Protein AF-A0A932H6P2-F1 (afdb_monomer_lite)

pLDDT: mean 84.28, std 8.22, range [53.47, 94.62]

Secondary structure (DSSP, 8-state):
--S--TT-EEEETTT--EEEEEEE---BTTB-EEEEE-SGGG-EEEEEGGGEEE------HHHHHHHT-PPPHHHHHHHHHHHHH-TTS--TT--TTTTTSSS---GGGGHHHHHHHH-TT--------TTS-HHHHHHHHHHHHHHTT--S-------TTTHHHHHHHIIIII--------GGG-

Radius of gyration: 27.7 Å; chains: 1; bounding box: 47×44×74 Å

Structure (mmCIF, N/CA/C/O backbone):
data_AF-A0A932H6P2-F1
#
_entry.id   AF-A0A932H6P2-F1
#
loop_
_atom_site.group_PDB
_atom_site.id
_atom_site.type_symbol
_atom_site.label_atom_id
_atom_site.label_alt_id
_atom_site.label_comp_id
_atom_site.label_asym_id
_atom_site.label_entity_id
_atom_site.label_seq_id
_atom_site.pdbx_PDB_ins_code
_atom_site.Cartn_x
_atom_site.Cartn_y
_atom_site.Cartn_z
_atom_site.occupancy
_atom_site.B_iso_or_equiv
_atom_site.auth_seq_id
_atom_site.auth_comp_id
_atom_site.auth_asym_id
_atom_site.auth_atom_id
_atom_site.pdbx_PDB_model_num
ATOM 1 N N . MET A 1 1 ? -6.210 -14.145 48.321 1.00 58.28 1 MET A N 1
ATOM 2 C CA . MET A 1 1 ? -7.518 -13.491 48.099 1.00 58.28 1 MET A CA 1
ATOM 3 C C . MET A 1 1 ? -7.929 -13.822 46.682 1.00 58.28 1 MET A C 1
ATOM 5 O O . MET A 1 1 ? -7.064 -13.759 45.822 1.00 58.28 1 MET A O 1
ATOM 9 N N . ALA A 1 2 ? -9.176 -14.232 46.464 1.00 68.12 2 ALA A N 1
ATOM 10 C CA . ALA A 1 2 ? -9.680 -14.509 45.121 1.00 68.12 2 ALA A CA 1
ATOM 11 C C . ALA A 1 2 ? -9.885 -13.188 44.363 1.00 68.12 2 ALA A C 1
ATOM 13 O O . ALA A 1 2 ? -10.456 -12.255 44.930 1.00 68.12 2 ALA A O 1
ATOM 14 N N . PHE A 1 3 ? -9.401 -13.093 43.123 1.00 75.06 3 PHE A N 1
ATOM 15 C CA . PHE A 1 3 ? -9.571 -11.906 42.280 1.00 75.06 3 PHE A CA 1
ATOM 16 C C . PHE A 1 3 ? -10.962 -11.800 41.646 1.00 75.06 3 PHE A C 1
ATOM 18 O O . PHE A 1 3 ? -11.360 -10.700 41.269 1.00 75.06 3 PHE A O 1
ATOM 25 N N . TYR A 1 4 ? -11.697 -12.908 41.539 1.00 83.56 4 TYR A N 1
ATOM 26 C CA . TYR A 1 4 ? -13.001 -12.938 40.883 1.00 83.56 4 TYR A CA 1
ATOM 27 C C . TYR A 1 4 ? -14.067 -13.602 41.755 1.00 83.56 4 TYR A C 1
ATOM 29 O O . TYR A 1 4 ? -13.778 -14.497 42.552 1.00 83.56 4 TYR A O 1
ATOM 37 N N . ASN A 1 5 ? -15.318 -13.187 41.576 1.00 84.50 5 ASN A N 1
ATOM 38 C CA . ASN A 1 5 ? -16.465 -13.715 42.297 1.00 84.50 5 ASN A CA 1
ATOM 39 C C . ASN A 1 5 ? -17.383 -14.530 41.381 1.00 84.50 5 ASN A C 1
ATOM 41 O O . ASN A 1 5 ? -17.356 -14.441 40.153 1.00 84.50 5 ASN A O 1
ATOM 45 N N . LYS A 1 6 ? -18.238 -15.347 42.002 1.00 86.12 6 LYS A N 1
ATOM 46 C CA . LYS A 1 6 ? -19.293 -16.075 41.294 1.00 86.12 6 LYS A CA 1
ATOM 47 C C . LYS A 1 6 ? -20.214 -15.089 40.567 1.00 86.12 6 LYS A C 1
ATOM 49 O O . LYS A 1 6 ? -20.784 -14.207 41.200 1.00 86.12 6 LYS A O 1
ATOM 54 N N . GLY A 1 7 ? -20.400 -15.300 39.266 1.00 82.06 7 GLY A N 1
ATOM 55 C CA . GLY A 1 7 ? -21.199 -14.445 38.386 1.00 82.06 7 GLY A CA 1
ATOM 56 C C . GLY A 1 7 ? -20.382 -13.471 37.533 1.00 82.06 7 GLY A C 1
ATOM 57 O O . GLY A 1 7 ? -20.929 -12.936 36.570 1.00 82.06 7 GLY A O 1
ATOM 58 N N . ASP A 1 8 ? -19.090 -13.285 37.815 1.00 85.25 8 ASP A N 1
ATOM 59 C CA . ASP A 1 8 ? -18.240 -12.420 36.996 1.00 85.25 8 ASP A CA 1
ATOM 60 C C . ASP A 1 8 ? -17.986 -13.050 35.618 1.00 85.25 8 ASP A C 1
ATOM 62 O O . ASP A 1 8 ? -17.776 -14.264 35.486 1.00 85.25 8 ASP A O 1
ATOM 66 N N . GLN A 1 9 ? -18.010 -12.213 34.577 1.00 87.75 9 GLN A N 1
ATOM 67 C CA . GLN A 1 9 ? -17.627 -12.612 33.226 1.00 87.75 9 GLN A CA 1
ATOM 68 C C . GLN A 1 9 ? -16.115 -12.486 33.053 1.00 87.75 9 GLN A C 1
ATOM 70 O O . GLN A 1 9 ? -15.511 -11.450 33.335 1.00 87.75 9 GLN A O 1
ATOM 75 N N . VAL A 1 10 ? -15.505 -13.550 32.549 1.00 88.69 10 VAL A N 1
ATOM 76 C CA . VAL A 1 10 ? -14.062 -13.652 32.341 1.00 88.69 10 VAL A CA 1
ATOM 77 C C . VAL A 1 10 ? -13.770 -14.173 30.947 1.00 88.69 10 VAL A C 1
ATOM 79 O O . VAL A 1 10 ? -14.544 -14.933 30.367 1.00 88.69 10 VAL A O 1
ATOM 82 N N . ARG A 1 11 ? -12.631 -13.777 30.397 1.00 88.31 11 ARG A N 1
ATOM 83 C CA . ARG A 1 11 ? -12.136 -14.266 29.116 1.00 88.31 11 ARG A CA 1
ATOM 84 C C . ARG A 1 11 ? -10.964 -15.211 29.347 1.00 88.31 11 ARG A C 1
ATOM 86 O O . ARG A 1 11 ? -10.096 -14.952 30.179 1.00 88.31 11 ARG A O 1
ATOM 93 N N . SER A 1 12 ? -10.934 -16.322 28.615 1.00 86.31 12 SER A N 1
ATOM 94 C CA . SER A 1 12 ? -9.785 -17.230 28.614 1.00 86.31 12 SER A CA 1
ATOM 95 C C . SER A 1 12 ? -8.651 -16.637 27.782 1.00 86.31 12 SER A C 1
ATOM 97 O O . SER A 1 12 ? -8.835 -16.403 26.588 1.00 86.31 12 SER A O 1
ATOM 99 N N . LYS A 1 13 ? -7.449 -16.491 28.351 1.00 85.50 13 LYS A N 1
ATOM 100 C CA . LYS A 1 13 ? -6.265 -16.026 27.601 1.00 85.50 13 LYS A CA 1
ATOM 101 C C . LYS A 1 13 ? -5.832 -16.997 26.499 1.00 85.50 13 LYS A C 1
ATOM 103 O O . LYS A 1 13 ? -5.274 -16.577 25.492 1.00 85.50 13 LYS A O 1
ATOM 108 N N . LYS A 1 14 ? -6.084 -18.300 26.681 1.00 81.62 14 LYS A N 1
ATOM 109 C CA . LYS A 1 14 ? -5.687 -19.351 25.725 1.00 81.62 14 LYS A CA 1
ATOM 110 C C . LYS A 1 14 ? -6.677 -19.500 24.576 1.00 81.62 14 LYS A C 1
ATOM 112 O O . LYS A 1 14 ? -6.259 -19.615 23.430 1.00 81.62 14 LYS A O 1
ATOM 117 N N . ARG A 1 15 ? -7.980 -19.534 24.883 1.00 77.75 15 ARG A N 1
ATOM 118 C CA . ARG A 1 15 ? -9.037 -19.761 23.878 1.00 77.75 15 ARG A CA 1
ATOM 119 C C . ARG A 1 15 ? -9.631 -18.464 23.322 1.00 77.75 15 ARG A C 1
ATOM 121 O O . ARG A 1 15 ? -10.232 -18.485 22.258 1.00 77.75 15 ARG A O 1
ATOM 128 N N . GLY A 1 16 ? -9.499 -17.345 24.033 1.00 80.06 16 GLY A N 1
ATOM 129 C CA . GLY A 1 16 ? -10.116 -16.066 23.670 1.00 80.06 16 GLY A CA 1
ATOM 130 C C . GLY A 1 16 ? -11.641 -16.025 23.836 1.00 80.06 16 GLY A C 1
ATOM 131 O O . GLY A 1 16 ? -12.238 -14.999 23.509 1.00 80.06 16 GLY A O 1
ATOM 132 N N . ILE A 1 17 ? -12.251 -17.105 24.338 1.00 82.69 17 ILE A N 1
ATOM 133 C CA . ILE A 1 17 ? -13.694 -17.261 24.575 1.00 82.69 17 ILE A CA 1
ATOM 134 C C . ILE A 1 17 ? -14.067 -16.605 25.908 1.00 82.69 17 ILE A C 1
ATOM 136 O O . ILE A 1 17 ? -13.258 -16.564 26.841 1.00 82.69 17 ILE A O 1
ATOM 140 N N . VAL A 1 18 ? -15.289 -16.085 25.979 1.00 86.81 18 VAL A N 1
ATOM 141 C CA . VAL A 1 18 ? -15.871 -15.459 27.169 1.00 86.81 18 VAL A CA 1
ATOM 142 C C . VAL A 1 18 ? -16.706 -16.490 27.917 1.00 86.81 18 VAL A C 1
ATOM 144 O O . VAL A 1 18 ? -17.508 -17.190 27.311 1.00 86.81 18 VAL A O 1
ATOM 147 N N . GLY A 1 19 ? -16.525 -16.574 29.229 1.00 87.00 19 GLY A N 1
ATOM 148 C CA . GLY A 1 19 ? -17.284 -17.446 30.114 1.00 87.00 19 GLY A CA 1
ATOM 149 C C . GLY A 1 19 ? -17.695 -16.731 31.397 1.00 87.00 19 GLY A C 1
ATOM 150 O O . GLY A 1 19 ? -17.311 -15.590 31.649 1.00 87.00 19 GLY A O 1
ATOM 151 N N . MET A 1 20 ? -18.493 -17.408 32.216 1.00 89.06 20 MET A N 1
ATOM 152 C CA . MET A 1 20 ? -18.980 -16.914 33.503 1.00 89.06 20 MET A CA 1
ATOM 153 C C . MET A 1 20 ? -18.477 -17.806 34.635 1.00 89.06 20 MET A C 1
ATOM 155 O O . MET A 1 20 ? -18.569 -19.033 34.554 1.00 89.06 20 MET A O 1
ATOM 159 N N . ILE A 1 21 ? -17.985 -17.203 35.714 1.00 89.69 21 ILE A N 1
ATOM 160 C CA . ILE A 1 21 ? -17.538 -17.954 36.890 1.00 89.69 21 ILE A CA 1
ATOM 161 C C . ILE A 1 21 ? -18.753 -18.531 37.619 1.00 89.69 21 ILE A C 1
ATOM 163 O O . ILE A 1 21 ? -19.580 -17.800 38.167 1.00 89.69 21 ILE A O 1
ATOM 167 N N . LYS A 1 22 ? -18.844 -19.862 37.666 1.00 88.88 22 LYS A N 1
ATOM 168 C CA . LYS A 1 22 ? -19.863 -20.597 38.428 1.00 88.88 22 LYS A CA 1
ATOM 169 C C . LYS A 1 22 ? -19.536 -20.683 39.912 1.00 88.88 22 LYS A C 1
ATOM 171 O O . LYS A 1 22 ? -20.458 -20.711 40.732 1.00 88.88 22 LYS A O 1
ATOM 176 N N . GLY A 1 23 ? -18.256 -20.736 40.264 1.00 84.12 23 GLY A N 1
ATOM 177 C CA . GLY A 1 23 ? -17.829 -20.913 41.644 1.00 84.12 23 GLY A CA 1
ATOM 178 C C . GLY A 1 23 ? -16.317 -20.873 41.828 1.00 84.12 23 GLY A C 1
ATOM 179 O O . GLY A 1 23 ? -15.544 -20.994 40.876 1.00 84.12 23 GLY A O 1
ATOM 180 N N . LEU A 1 24 ? -15.927 -20.688 43.086 1.00 84.19 24 LEU A N 1
ATOM 181 C CA . LEU A 1 24 ? -14.551 -20.794 43.557 1.00 84.19 24 LEU A CA 1
ATOM 182 C C . LEU A 1 24 ? -14.218 -22.273 43.767 1.00 84.19 24 LEU A C 1
ATOM 184 O O . LEU A 1 24 ? -14.998 -22.990 44.392 1.00 84.19 24 LEU A O 1
ATOM 188 N N . ASP A 1 25 ? -13.069 -22.709 43.264 1.00 81.19 25 ASP A N 1
ATOM 189 C CA . ASP A 1 25 ? -12.549 -24.063 43.464 1.00 81.19 25 ASP A CA 1
ATOM 190 C C . ASP A 1 25 ? -11.358 -24.052 44.449 1.00 81.19 25 ASP A C 1
ATOM 192 O O . ASP A 1 25 ? -11.036 -23.031 45.064 1.00 81.19 25 ASP A O 1
ATOM 196 N N . VAL A 1 26 ? -10.711 -25.198 44.649 1.00 80.00 26 VAL A N 1
ATOM 197 C CA . VAL A 1 26 ? -9.617 -25.365 45.615 1.00 80.00 26 VAL A CA 1
ATOM 198 C C . VAL A 1 26 ? -8.393 -24.521 45.233 1.00 80.00 26 VAL A C 1
ATOM 200 O O . VAL A 1 26 ? -7.982 -24.464 44.075 1.00 80.00 26 VAL A O 1
ATOM 203 N N . VAL A 1 27 ? -7.762 -23.900 46.232 1.00 80.31 27 VAL A N 1
ATOM 204 C CA . VAL A 1 27 ? -6.442 -23.274 46.079 1.00 80.31 27 VAL A CA 1
ATOM 205 C C . VAL A 1 27 ? -5.384 -24.369 46.006 1.00 80.31 27 VAL A C 1
ATOM 207 O O . VAL A 1 27 ? -5.214 -25.133 46.957 1.00 80.31 27 VAL A O 1
ATOM 210 N N . HIS A 1 28 ? -4.628 -24.421 44.912 1.00 77.69 28 HIS A N 1
ATOM 211 C CA . HIS A 1 28 ? -3.512 -25.353 44.766 1.00 77.69 28 HIS A CA 1
ATOM 212 C C . HIS A 1 28 ? -2.218 -24.585 44.498 1.00 77.69 28 HIS A C 1
ATOM 214 O O . HIS A 1 28 ? -2.137 -23.792 43.563 1.00 77.69 28 HIS A O 1
ATOM 220 N N . GLY A 1 29 ? -1.206 -24.785 45.349 1.00 77.94 29 GLY A N 1
ATOM 221 C CA . GLY A 1 29 ? 0.086 -24.099 45.219 1.00 77.94 29 GLY A CA 1
ATOM 222 C C . GLY A 1 29 ? 0.009 -22.572 45.354 1.00 77.94 29 GLY A C 1
ATOM 223 O O . GLY A 1 29 ? 0.810 -21.868 44.752 1.00 77.94 29 GLY A O 1
ATOM 224 N N . GLY A 1 30 ? -0.978 -22.051 46.092 1.00 79.38 30 GLY A N 1
ATOM 225 C CA . GLY A 1 30 ? -1.218 -20.608 46.227 1.00 79.38 30 GLY A CA 1
ATOM 226 C C . GLY A 1 30 ? -1.950 -19.967 45.042 1.00 79.38 30 GLY A C 1
ATOM 227 O O . GLY A 1 30 ? -2.222 -18.772 45.090 1.00 79.38 30 GLY A O 1
ATOM 228 N N . ILE A 1 31 ? -2.303 -20.745 44.013 1.00 82.12 31 ILE A N 1
ATOM 229 C CA . ILE A 1 31 ? -3.074 -20.289 42.853 1.00 82.12 31 ILE A CA 1
ATOM 230 C C . ILE A 1 31 ? -4.542 -20.668 43.058 1.00 82.12 31 ILE A C 1
ATOM 232 O O . ILE A 1 31 ? -4.862 -21.825 43.350 1.00 82.12 31 ILE A O 1
ATOM 236 N N . GLN A 1 32 ? -5.432 -19.689 42.906 1.00 86.38 32 GLN A N 1
ATOM 237 C CA . GLN A 1 32 ? -6.875 -19.892 42.964 1.00 86.38 32 GLN A CA 1
ATOM 238 C C . GLN A 1 32 ? -7.371 -20.498 41.643 1.00 86.38 32 GLN A C 1
ATOM 240 O O . GLN A 1 32 ? -7.015 -20.031 40.558 1.00 86.38 32 GLN A O 1
ATOM 245 N N . TYR A 1 33 ? -8.202 -21.534 41.730 1.00 88.88 33 TYR A N 1
ATOM 246 C CA . TYR A 1 33 ? -8.904 -22.099 40.578 1.00 88.88 33 TYR A CA 1
ATOM 247 C C . TYR A 1 33 ? -10.369 -21.669 40.597 1.00 88.88 33 TYR A C 1
ATOM 249 O O . TYR A 1 33 ? -10.965 -21.467 41.661 1.00 88.88 33 TYR A O 1
ATOM 257 N N . TYR A 1 34 ? -10.935 -21.527 39.403 1.00 89.00 34 TYR A N 1
ATOM 258 C CA . TYR A 1 34 ? -12.323 -21.148 39.187 1.00 89.00 34 TYR A CA 1
ATOM 259 C C . TYR A 1 34 ? -12.990 -22.159 38.267 1.00 89.00 34 TYR A C 1
ATOM 261 O O . TYR A 1 34 ? -12.409 -22.590 37.268 1.00 89.00 34 TYR A O 1
ATOM 269 N N . GLU A 1 35 ? -14.230 -22.507 38.586 1.00 89.31 35 GLU A N 1
ATOM 270 C CA . GLU A 1 35 ? -15.088 -23.232 37.660 1.00 89.31 35 GLU A CA 1
ATOM 271 C C . GLU A 1 35 ? -15.751 -22.211 36.732 1.00 89.31 35 GLU A C 1
ATOM 273 O O . GLU A 1 35 ? -16.549 -21.381 37.179 1.00 89.31 35 GLU A O 1
ATOM 278 N N . VAL A 1 36 ? -15.399 -22.242 35.447 1.00 89.75 36 VAL A N 1
ATOM 279 C CA . VAL A 1 36 ? -15.895 -21.292 34.447 1.00 89.75 36 VAL A CA 1
ATOM 280 C C . VAL A 1 36 ? -16.789 -22.021 33.456 1.00 89.75 36 VAL A C 1
ATOM 282 O O . VAL A 1 36 ? -16.408 -23.043 32.891 1.00 89.75 36 VAL A O 1
ATOM 285 N N . PHE A 1 37 ? -17.989 -21.490 33.248 1.00 89.06 37 PHE A N 1
ATOM 286 C CA . PHE A 1 37 ? -18.940 -21.962 32.250 1.00 89.06 37 PHE A CA 1
ATOM 287 C C . PHE A 1 37 ? -18.812 -21.124 30.976 1.00 89.06 37 PHE A C 1
ATOM 289 O O . PHE A 1 37 ? -19.009 -19.911 31.024 1.00 89.06 37 PHE A O 1
ATOM 296 N N . TRP A 1 38 ? -18.495 -21.759 29.848 1.00 85.19 38 TRP A N 1
ATOM 297 C CA . TRP A 1 38 ? -18.210 -21.068 28.579 1.00 85.19 38 TRP A CA 1
ATOM 298 C C . TRP A 1 38 ? -19.453 -20.826 27.712 1.00 85.19 38 TRP A C 1
ATOM 300 O O . TRP A 1 38 ? -19.402 -20.039 26.773 1.00 85.19 38 TRP A O 1
ATOM 310 N N . GLY A 1 39 ? -20.590 -21.433 28.068 1.00 77.69 39 GLY A N 1
ATOM 311 C CA . GLY A 1 39 ? -21.832 -21.340 27.299 1.00 77.69 39 GLY A CA 1
ATOM 312 C C . GLY A 1 39 ? -21.866 -22.288 26.094 1.00 77.69 39 GLY A C 1
ATOM 313 O O . GLY A 1 39 ? -20.840 -22.623 25.515 1.00 77.69 39 GLY A O 1
ATOM 314 N N . GLY A 1 40 ? -23.069 -22.731 25.715 1.00 79.62 40 GLY A N 1
ATOM 315 C CA . GLY A 1 40 ? -23.258 -23.663 24.595 1.00 79.62 40 GLY A CA 1
ATOM 316 C C . GLY A 1 40 ? -22.695 -25.068 24.859 1.00 79.62 40 GLY A C 1
ATOM 317 O O . GLY A 1 40 ? -22.799 -25.572 25.978 1.00 79.62 40 GLY A O 1
ATOM 318 N N . ASP A 1 41 ? -22.112 -25.677 23.820 1.00 73.31 41 ASP A N 1
ATOM 319 C CA . ASP A 1 41 ? -21.552 -27.043 23.827 1.00 73.31 41 ASP A CA 1
ATOM 320 C C . ASP A 1 41 ? -20.176 -27.151 24.518 1.00 73.31 41 ASP A C 1
ATOM 322 O O . ASP A 1 41 ? -19.731 -28.255 24.827 1.00 73.31 41 ASP A O 1
ATOM 326 N N . ASP A 1 42 ? -19.511 -26.025 24.810 1.00 74.75 42 ASP A N 1
ATOM 327 C CA . ASP A 1 42 ? -18.156 -25.990 25.392 1.00 74.75 42 ASP A CA 1
ATOM 328 C C . ASP A 1 42 ? -18.119 -26.302 26.905 1.00 74.75 42 ASP A C 1
ATOM 330 O O . ASP A 1 42 ? -17.048 -26.415 27.503 1.00 74.75 42 ASP A O 1
ATOM 334 N N . GLY A 1 43 ? -19.283 -26.470 27.542 1.00 82.88 43 GLY A N 1
ATOM 335 C CA . GLY A 1 43 ? -19.397 -26.957 28.917 1.00 82.88 43 GLY A CA 1
ATOM 336 C C . GLY A 1 43 ? -18.778 -26.039 29.983 1.00 82.88 43 GLY A C 1
ATOM 337 O O . GLY A 1 43 ? -18.831 -24.807 29.901 1.00 82.88 43 GLY A O 1
ATOM 338 N N . SER A 1 44 ? -18.254 -26.653 31.047 1.00 83.88 44 SER A N 1
ATOM 339 C CA . SER A 1 44 ? -17.578 -25.968 32.155 1.00 83.88 44 SER A CA 1
ATOM 340 C C . SER A 1 44 ? -16.207 -26.575 32.415 1.00 83.88 44 SER A C 1
ATOM 342 O O . SER A 1 44 ? -16.109 -27.781 32.629 1.00 83.88 44 SER A O 1
ATOM 344 N N . ASP A 1 45 ? -15.183 -25.724 32.472 1.00 86.75 45 ASP A N 1
ATOM 345 C CA . ASP A 1 45 ? -13.802 -26.123 32.748 1.00 86.75 45 ASP A CA 1
ATOM 346 C C . ASP A 1 45 ? -13.301 -25.486 34.049 1.00 86.75 45 ASP A C 1
ATOM 348 O O . ASP A 1 45 ? -13.681 -24.370 34.420 1.00 86.75 45 ASP A O 1
ATOM 352 N N . LYS A 1 46 ? -12.386 -26.187 34.722 1.00 88.50 46 LYS A N 1
ATOM 353 C CA . LYS A 1 46 ? -11.633 -25.656 35.861 1.00 88.50 46 LYS A CA 1
ATOM 354 C C . LYS A 1 46 ? -10.396 -24.937 35.339 1.00 88.50 46 LYS A C 1
ATOM 356 O O . LYS A 1 46 ? -9.503 -25.575 34.784 1.00 88.50 46 LYS A O 1
ATOM 361 N N . ILE A 1 47 ? -10.342 -23.619 35.504 1.00 87.81 47 ILE A N 1
ATOM 362 C CA . ILE A 1 47 ? -9.254 -22.785 34.982 1.00 87.81 47 ILE A CA 1
ATOM 363 C C . ILE A 1 47 ? -8.558 -22.042 36.123 1.00 87.81 47 ILE A C 1
ATOM 365 O O . ILE A 1 47 ? -9.186 -21.613 37.091 1.00 87.81 47 ILE A O 1
ATOM 369 N N . SER A 1 48 ? -7.235 -21.915 36.008 1.00 86.69 48 SER A N 1
ATOM 370 C CA . SER A 1 48 ? -6.423 -21.147 36.949 1.00 86.69 48 SER A CA 1
ATOM 371 C C . SER A 1 48 ? -6.659 -19.644 36.796 1.00 86.69 48 SER A C 1
ATOM 373 O O . SER A 1 48 ? -6.844 -19.137 35.691 1.00 86.69 48 SER A O 1
ATOM 375 N N . GLU A 1 49 ? -6.560 -18.908 37.898 1.00 85.75 49 GLU A N 1
ATOM 376 C CA . GLU A 1 49 ? -6.620 -17.442 37.912 1.00 85.75 49 GLU A CA 1
ATOM 377 C C . GLU A 1 49 ? -5.669 -16.766 36.911 1.00 85.75 49 GLU A C 1
ATOM 379 O O . GLU A 1 49 ? -5.991 -15.724 36.345 1.00 85.75 49 GLU A O 1
ATOM 384 N N . LEU A 1 50 ? -4.507 -17.374 36.656 1.00 86.50 50 LEU A N 1
ATOM 385 C CA . LEU A 1 50 ? -3.482 -16.843 35.754 1.00 86.50 50 LEU A CA 1
ATOM 386 C C . LEU A 1 50 ? -3.911 -16.872 34.280 1.00 86.50 50 LEU A C 1
ATOM 388 O O . LEU A 1 50 ? -3.487 -16.016 33.498 1.00 86.50 50 LEU A O 1
ATOM 392 N N . ASP A 1 51 ? -4.761 -17.831 33.913 1.00 87.88 51 ASP A N 1
ATOM 393 C CA . ASP A 1 51 ? -5.263 -18.039 32.552 1.00 87.88 51 ASP A CA 1
ATOM 394 C C . ASP A 1 51 ? -6.546 -17.236 32.253 1.00 87.88 51 ASP A C 1
ATOM 396 O O . ASP A 1 51 ? -7.061 -17.296 31.131 1.00 87.88 51 ASP A O 1
ATOM 400 N N . LEU A 1 52 ? -7.049 -16.476 33.232 1.00 87.12 52 LEU A N 1
ATOM 401 C CA . LEU A 1 52 ? -8.255 -15.659 33.127 1.00 87.12 52 LEU A CA 1
ATOM 402 C C . LEU A 1 52 ? -7.922 -14.164 33.121 1.00 87.12 52 LEU A C 1
ATOM 404 O O . LEU A 1 52 ? -6.958 -13.705 33.740 1.00 87.12 52 LEU A O 1
ATOM 408 N N . GLU A 1 53 ? -8.742 -13.396 32.416 1.00 87.81 53 GLU A N 1
ATOM 409 C CA . GLU A 1 53 ? -8.756 -11.935 32.458 1.00 87.81 53 GLU A CA 1
ATOM 410 C C . GLU A 1 53 ? -10.201 -11.424 32.567 1.00 87.81 53 GLU A C 1
ATOM 412 O O . GLU A 1 53 ? -11.119 -12.098 32.085 1.00 87.81 53 GLU A O 1
ATOM 417 N N . PRO A 1 54 ? -10.440 -10.265 33.206 1.00 83.62 54 PRO A N 1
ATOM 418 C CA . PRO A 1 54 ? -11.781 -9.704 33.303 1.00 83.62 54 PRO A CA 1
ATOM 419 C C . PRO A 1 54 ? -12.311 -9.385 31.905 1.00 83.62 54 PRO A C 1
ATOM 421 O O . PRO A 1 54 ? -11.654 -8.696 31.122 1.00 83.62 54 PRO A O 1
ATOM 424 N N . TYR A 1 55 ? -13.510 -9.874 31.590 1.00 80.44 55 TYR A N 1
ATOM 425 C CA . TYR A 1 55 ? -14.160 -9.528 30.335 1.00 80.44 55 TYR A CA 1
ATOM 426 C C . TYR A 1 55 ? -14.899 -8.201 30.500 1.00 80.44 55 TYR A C 1
ATOM 428 O O . TYR A 1 55 ? -15.915 -8.123 31.188 1.00 80.44 55 TYR A O 1
ATOM 436 N N . GLN A 1 56 ? -14.388 -7.152 29.860 1.00 71.88 56 GLN A N 1
ATOM 437 C CA . GLN A 1 56 ? -15.162 -5.938 29.633 1.00 71.88 56 GLN A CA 1
ATOM 438 C C . GLN A 1 56 ? -15.853 -6.082 28.275 1.00 71.88 56 GLN A C 1
ATOM 440 O O . GLN A 1 56 ? -15.150 -6.248 27.276 1.00 71.88 56 GLN A O 1
ATOM 445 N N . PRO A 1 57 ? -17.197 -6.061 28.210 1.00 65.44 57 PRO A N 1
ATOM 446 C CA . PRO A 1 57 ? -17.883 -6.064 26.932 1.00 65.44 57 PRO A CA 1
ATOM 447 C C . PRO A 1 57 ? -17.458 -4.814 26.165 1.00 65.44 57 PRO A C 1
ATOM 4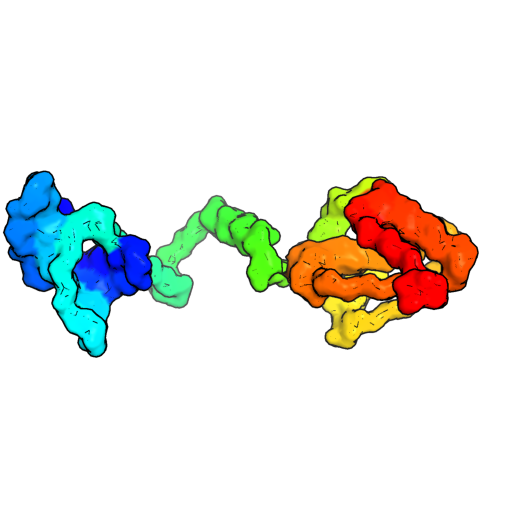49 O O . PRO A 1 57 ? -17.753 -3.692 26.572 1.00 65.44 57 PRO A O 1
ATOM 452 N N . GLU A 1 58 ? -16.733 -5.009 25.066 1.00 65.62 58 GLU A N 1
ATOM 453 C CA . GLU A 1 58 ? -16.574 -3.957 24.074 1.00 65.62 58 GLU A CA 1
ATOM 454 C C . GLU A 1 58 ? -17.976 -3.673 23.534 1.00 65.62 58 GLU A C 1
ATOM 456 O O . GLU A 1 58 ? -18.569 -4.513 22.850 1.00 65.62 58 GLU A O 1
ATOM 461 N N . ASP A 1 59 ? -18.543 -2.520 23.902 1.00 64.75 59 ASP A N 1
ATOM 462 C CA . ASP A 1 59 ? -19.808 -2.081 23.327 1.00 64.75 59 ASP A CA 1
ATOM 463 C C . ASP A 1 59 ? -19.642 -2.075 21.803 1.00 64.75 59 ASP A C 1
ATOM 465 O O . ASP A 1 59 ? -18.700 -1.490 21.252 1.00 64.75 59 ASP A O 1
ATOM 469 N N . LYS A 1 60 ? -20.570 -2.722 21.095 1.00 71.12 60 LYS A N 1
ATOM 470 C CA . LYS A 1 60 ? -20.593 -2.600 19.637 1.00 71.12 60 LYS A CA 1
ATOM 471 C C . LYS A 1 60 ? -20.749 -1.117 19.286 1.00 71.12 60 LYS A C 1
ATOM 473 O O . LYS A 1 60 ? -21.516 -0.426 19.959 1.00 71.12 60 LYS A O 1
ATOM 478 N N . PRO A 1 61 ? -20.142 -0.622 18.190 1.00 75.25 61 PRO A N 1
ATOM 479 C CA . PRO A 1 61 ? -20.245 0.790 17.813 1.00 75.25 61 PRO A CA 1
ATOM 480 C C . PRO A 1 61 ? -21.692 1.299 17.732 1.00 75.25 61 PRO A C 1
ATOM 482 O O . PRO A 1 61 ? -21.975 2.445 18.063 1.00 75.25 61 PRO A O 1
ATOM 485 N N . THR A 1 62 ? -22.627 0.431 17.331 1.00 79.38 62 THR A N 1
ATOM 486 C CA . THR A 1 62 ? -24.068 0.713 17.307 1.00 79.38 62 THR A CA 1
ATOM 487 C C . THR A 1 62 ? -24.670 0.888 18.699 1.00 79.38 62 THR A C 1
ATOM 489 O O . THR A 1 62 ? -25.513 1.756 18.887 1.00 79.38 62 THR A O 1
ATOM 492 N N . GLU A 1 63 ? -24.244 0.093 19.679 1.00 79.69 63 GLU A N 1
ATOM 493 C CA . GLU A 1 63 ? -24.722 0.186 21.061 1.00 79.69 63 GLU A CA 1
ATOM 494 C C . GLU A 1 63 ? -24.161 1.430 21.751 1.00 79.69 63 GLU A C 1
ATOM 496 O O . GLU A 1 63 ? -24.927 2.149 22.390 1.00 79.69 63 GLU A O 1
ATOM 501 N N . SER A 1 64 ? -22.877 1.753 21.555 1.00 79.44 64 SER A N 1
ATOM 502 C CA . SER A 1 64 ? -22.298 3.016 22.038 1.00 79.44 64 SER A CA 1
ATOM 503 C C . SER A 1 64 ? -22.995 4.233 21.424 1.00 79.44 64 SER A C 1
ATOM 505 O O . SER A 1 64 ? -23.275 5.207 22.119 1.00 79.44 64 SER A O 1
ATOM 507 N N . LEU A 1 65 ? -23.346 4.167 20.133 1.00 81.88 65 LEU A N 1
ATOM 508 C CA . LEU A 1 65 ? -24.085 5.234 19.456 1.00 81.88 65 LEU A CA 1
ATOM 509 C C . LEU A 1 65 ? -25.493 5.420 20.043 1.00 81.88 65 LEU A C 1
ATOM 511 O O . LEU A 1 65 ? -25.894 6.552 20.298 1.00 81.88 65 LEU A O 1
ATOM 515 N N . ILE A 1 66 ? -26.224 4.328 20.295 1.00 86.00 66 ILE A N 1
ATOM 516 C CA . ILE A 1 66 ? -27.563 4.369 20.914 1.00 86.00 66 ILE A CA 1
ATOM 517 C C . ILE A 1 66 ? -27.490 4.905 22.351 1.00 86.00 66 ILE A C 1
ATOM 519 O O . ILE A 1 66 ? -28.342 5.693 22.756 1.00 86.00 66 ILE A O 1
ATOM 523 N N . LYS A 1 67 ? -26.465 4.507 23.114 1.00 85.19 67 LYS A N 1
ATOM 524 C CA . LYS A 1 67 ? -26.220 4.976 24.488 1.00 85.19 67 LYS A CA 1
ATOM 525 C C . LYS A 1 67 ? -25.691 6.418 24.549 1.00 85.19 67 LYS A C 1
ATOM 527 O O . LYS A 1 67 ? -25.618 6.984 25.636 1.00 85.19 67 LYS A O 1
ATOM 532 N N . GLY A 1 68 ? -25.310 7.011 23.414 1.00 81.12 68 GLY A N 1
ATOM 533 C CA . GLY A 1 68 ? -24.705 8.344 23.347 1.00 81.12 68 GLY A CA 1
ATOM 534 C C . GLY A 1 68 ? -23.264 8.409 23.872 1.00 81.12 68 GLY A C 1
ATOM 535 O O . GLY A 1 68 ? -22.717 9.500 24.030 1.00 81.12 68 GLY A O 1
ATOM 536 N N . THR A 1 69 ? -22.628 7.265 24.131 1.00 80.81 69 THR A N 1
ATOM 537 C CA . THR A 1 69 ? -21.213 7.170 24.502 1.00 80.81 69 THR A CA 1
ATOM 538 C C . THR A 1 69 ? -20.350 7.334 23.256 1.00 80.81 69 THR A C 1
ATOM 540 O O . THR A 1 69 ? -19.973 6.376 22.586 1.00 80.81 69 THR A O 1
ATOM 543 N N . LEU A 1 70 ? -20.046 8.587 22.923 1.00 80.19 70 LEU A N 1
ATOM 544 C CA . LEU A 1 70 ? -19.175 8.934 21.804 1.00 80.19 70 LEU A CA 1
ATOM 545 C C . LEU A 1 70 ? -17.731 9.116 22.282 1.00 80.19 70 LEU A C 1
ATOM 547 O O . LEU A 1 70 ? -17.475 9.756 23.301 1.00 80.19 70 LEU A O 1
ATOM 551 N N . GLY A 1 71 ? -16.782 8.572 21.518 1.00 81.25 71 GLY A N 1
ATOM 552 C CA . GLY A 1 71 ? -15.360 8.830 21.730 1.00 81.25 71 GLY A CA 1
ATOM 553 C C . GLY A 1 71 ? -15.008 10.298 21.479 1.00 81.25 71 GLY A C 1
ATOM 554 O O . GLY A 1 71 ? -15.657 10.987 20.688 1.00 81.25 71 GLY A O 1
ATOM 555 N N . GLY A 1 72 ? -13.957 10.782 22.141 1.00 87.12 72 GLY A N 1
ATOM 556 C CA . GLY A 1 72 ? -13.471 12.140 21.932 1.00 87.12 72 GLY A CA 1
ATOM 557 C C . GLY A 1 72 ? -12.758 12.310 20.589 1.00 87.12 72 GLY A C 1
ATOM 558 O O . GLY A 1 72 ? -12.392 11.348 19.911 1.00 87.12 72 GLY A O 1
ATOM 559 N N . TYR A 1 73 ? -12.465 13.562 20.231 1.00 84.00 73 TYR A N 1
ATOM 560 C CA . TYR A 1 73 ? -11.680 13.889 19.035 1.00 84.00 73 TYR A CA 1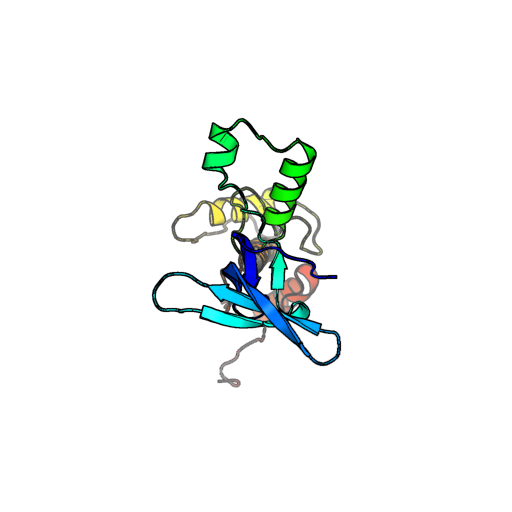
ATOM 561 C C . TYR A 1 73 ? -10.334 13.142 18.980 1.00 84.00 73 TYR A C 1
ATOM 563 O O . TYR A 1 73 ? -9.933 12.650 17.926 1.00 84.00 73 TYR A O 1
ATOM 571 N N . GLN A 1 74 ? -9.644 13.015 20.118 1.00 84.38 74 GLN A N 1
ATOM 572 C CA . GLN A 1 74 ? -8.365 12.303 20.181 1.00 84.38 74 GLN A CA 1
ATOM 573 C C . GLN A 1 74 ? -8.513 10.805 19.906 1.00 84.38 74 GLN A C 1
ATOM 575 O O . GLN A 1 74 ? -7.676 10.229 19.214 1.00 84.38 74 GLN A O 1
ATOM 580 N N . ASP A 1 75 ? -9.578 10.180 20.404 1.00 83.69 75 ASP A N 1
ATOM 581 C CA . ASP A 1 75 ? -9.826 8.754 20.193 1.00 83.69 75 ASP A CA 1
ATOM 582 C C . ASP A 1 75 ? -10.213 8.480 18.743 1.00 83.69 75 ASP A C 1
ATOM 584 O O . ASP A 1 75 ? -9.711 7.533 18.136 1.00 83.69 75 ASP A O 1
ATOM 588 N N . PHE A 1 76 ? -10.994 9.379 18.137 1.00 83.69 76 PHE A N 1
ATOM 589 C CA . PHE A 1 76 ? -11.254 9.351 16.702 1.00 83.69 76 PHE A CA 1
ATOM 590 C C . PHE A 1 76 ? -9.956 9.434 15.886 1.00 83.69 76 PHE A C 1
ATOM 592 O O . PHE A 1 76 ? -9.730 8.613 14.996 1.00 83.69 76 PHE A O 1
ATOM 599 N N . LEU A 1 77 ? -9.060 10.375 16.206 1.00 83.00 77 LEU A N 1
ATOM 600 C CA . LEU A 1 77 ? -7.770 10.483 15.520 1.00 83.00 77 LEU A CA 1
ATOM 601 C C . LEU A 1 77 ? -6.905 9.232 15.698 1.00 83.00 77 LEU A C 1
ATOM 603 O O . LEU A 1 77 ? -6.273 8.793 14.734 1.00 83.00 77 LEU A O 1
ATOM 607 N N . ARG A 1 78 ? -6.873 8.649 16.901 1.00 84.12 78 ARG A N 1
ATOM 608 C CA . ARG A 1 78 ? -6.145 7.401 17.179 1.00 84.12 78 ARG A CA 1
ATOM 609 C C . ARG A 1 78 ? -6.692 6.254 16.344 1.00 84.12 78 ARG A C 1
ATOM 611 O O . ARG A 1 78 ? -5.904 5.578 15.690 1.00 84.12 78 ARG A O 1
ATOM 618 N N . LEU A 1 79 ? -8.013 6.094 16.286 1.00 82.69 79 LEU A N 1
ATOM 619 C CA . LEU A 1 79 ? -8.672 5.079 15.466 1.00 82.69 79 LEU A CA 1
ATOM 620 C C . LEU A 1 79 ? -8.374 5.271 13.980 1.00 82.69 79 LEU A C 1
ATOM 622 O O . LEU A 1 79 ? -7.945 4.333 13.316 1.00 82.69 79 LEU A O 1
ATOM 626 N N . ILE A 1 80 ? -8.524 6.485 13.446 1.00 79.88 80 ILE A N 1
ATOM 627 C CA . ILE A 1 80 ? -8.212 6.765 12.036 1.00 79.88 80 ILE A CA 1
ATOM 628 C C . ILE A 1 80 ? -6.732 6.508 11.738 1.00 79.88 80 ILE A C 1
ATOM 630 O O . ILE A 1 80 ? -6.399 5.954 10.690 1.00 79.88 80 ILE A O 1
ATOM 634 N N . THR A 1 81 ? -5.835 6.873 12.653 1.00 79.50 81 THR A N 1
ATOM 635 C CA . THR A 1 81 ? -4.397 6.607 12.516 1.00 79.50 81 THR A CA 1
ATOM 636 C C . THR A 1 81 ? -4.111 5.108 12.547 1.00 79.50 81 THR A C 1
ATOM 638 O O . THR A 1 81 ? -3.383 4.609 11.691 1.00 79.50 81 THR A O 1
ATOM 641 N N . GLN A 1 82 ? -4.736 4.367 13.461 1.00 83.06 82 GLN A N 1
ATOM 642 C CA . GLN A 1 82 ? -4.635 2.912 13.532 1.00 83.06 82 GLN A CA 1
ATOM 643 C C . GLN A 1 82 ? -5.136 2.264 12.241 1.00 83.06 82 GLN A C 1
ATOM 645 O O . GLN A 1 82 ? -4.455 1.399 11.702 1.00 83.06 82 GLN A O 1
ATOM 650 N N . GLN A 1 83 ? -6.271 2.707 11.698 1.00 75.81 83 GLN A N 1
ATOM 651 C CA . GLN A 1 83 ? -6.797 2.202 10.427 1.00 75.81 83 GLN A CA 1
ATOM 652 C C . GLN A 1 83 ? -5.877 2.545 9.247 1.00 75.81 83 GLN A C 1
ATOM 654 O O . GLN A 1 83 ? -5.664 1.710 8.378 1.00 75.81 83 GLN A O 1
ATOM 659 N N . ARG A 1 84 ? -5.257 3.734 9.233 1.00 69.81 84 ARG A N 1
ATOM 660 C CA . ARG A 1 84 ? -4.250 4.111 8.219 1.00 69.81 84 ARG A CA 1
ATOM 661 C C . ARG A 1 84 ? -3.014 3.212 8.248 1.00 69.81 84 ARG A C 1
ATOM 663 O O . ARG A 1 84 ? -2.435 2.957 7.193 1.00 69.81 84 ARG A O 1
ATOM 670 N N . LEU A 1 85 ? -2.604 2.777 9.439 1.00 71.94 85 LEU A N 1
ATOM 671 C CA . LEU A 1 85 ? -1.449 1.901 9.652 1.00 71.94 85 LEU A CA 1
ATOM 672 C C . LEU A 1 85 ? -1.795 0.419 9.453 1.00 71.94 85 LEU A C 1
ATOM 674 O O . LEU A 1 85 ? -0.948 -0.359 9.009 1.00 71.94 85 LEU A O 1
ATOM 678 N N . SER A 1 86 ? -3.034 0.032 9.759 1.00 69.69 86 SER A N 1
ATOM 679 C CA . SER A 1 86 ? -3.566 -1.308 9.538 1.00 69.69 86 SER A CA 1
ATOM 680 C C . SER A 1 86 ? -3.650 -1.570 8.038 1.00 69.69 86 SER A C 1
ATOM 682 O O . SER A 1 86 ? -4.520 -1.073 7.330 1.00 69.69 86 SER A O 1
ATOM 684 N N . ARG A 1 87 ? -2.727 -2.387 7.528 1.00 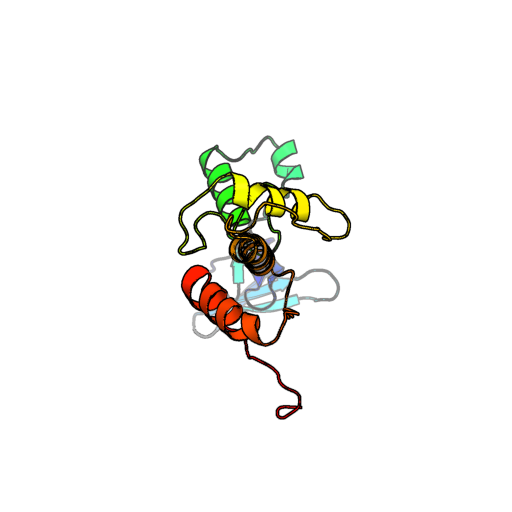62.84 87 ARG A N 1
ATOM 685 C CA . ARG A 1 87 ? -2.664 -2.765 6.105 1.00 62.84 87 ARG A CA 1
ATOM 686 C C . ARG A 1 87 ? -3.819 -3.670 5.657 1.00 62.84 87 ARG A C 1
ATOM 688 O O . ARG A 1 87 ? -3.884 -4.033 4.490 1.00 62.84 87 ARG A O 1
ATOM 695 N N . THR A 1 88 ? -4.715 -4.027 6.577 1.00 61.81 88 THR A N 1
ATOM 696 C CA . THR A 1 88 ? -5.844 -4.938 6.358 1.00 61.81 88 THR A CA 1
ATOM 697 C C . THR A 1 88 ? -6.912 -4.326 5.450 1.00 61.81 88 THR A C 1
ATOM 699 O O . THR A 1 88 ? -7.517 -5.040 4.656 1.00 61.81 88 THR A O 1
ATOM 702 N N . ILE A 1 89 ? -7.138 -3.008 5.540 1.00 64.75 89 ILE A N 1
ATOM 703 C CA . ILE A 1 89 ? -8.112 -2.286 4.709 1.00 64.75 89 ILE A CA 1
ATOM 704 C C . ILE A 1 89 ? -7.455 -0.988 4.224 1.00 64.75 89 ILE A C 1
ATOM 706 O O . ILE A 1 89 ? -7.489 0.022 4.930 1.00 64.75 89 ILE A O 1
ATOM 710 N N . PRO A 1 90 ? -6.830 -0.977 3.033 1.00 64.38 90 PRO A N 1
ATOM 711 C CA . PRO A 1 90 ? -6.230 0.240 2.513 1.00 64.38 90 PRO A CA 1
ATOM 712 C C . PRO A 1 90 ? -7.311 1.296 2.272 1.00 64.38 90 PRO A C 1
ATOM 714 O O . PRO A 1 90 ? -8.283 1.068 1.546 1.00 64.38 90 PRO A O 1
ATOM 717 N N . LEU A 1 91 ? -7.134 2.478 2.862 1.00 67.06 91 LEU A N 1
ATOM 718 C CA . LEU A 1 91 ? -8.072 3.580 2.680 1.00 67.06 91 LEU A CA 1
ATOM 719 C C . LEU A 1 91 ? -8.032 4.045 1.221 1.00 67.06 91 LEU A C 1
ATOM 721 O O . LEU A 1 91 ? -6.964 4.289 0.656 1.00 67.06 91 LEU A O 1
ATOM 725 N N . ARG A 1 92 ? -9.206 4.200 0.600 1.00 65.81 92 ARG A N 1
ATOM 726 C CA . ARG A 1 92 ? -9.308 4.707 -0.781 1.00 65.81 92 ARG A CA 1
ATOM 727 C C . ARG A 1 92 ? -8.722 6.114 -0.920 1.00 65.81 92 ARG A C 1
ATOM 729 O O . ARG A 1 92 ? -8.038 6.386 -1.894 1.00 65.81 92 ARG A O 1
ATOM 736 N N . ASN A 1 93 ? -8.885 6.950 0.105 1.00 67.19 93 ASN A N 1
ATOM 737 C CA . ASN A 1 93 ? -8.494 8.363 0.069 1.00 67.19 93 ASN A CA 1
ATOM 738 C C . ASN A 1 93 ? -7.031 8.618 0.473 1.00 67.19 93 ASN A C 1
ATOM 740 O O . ASN A 1 93 ? -6.645 9.773 0.643 1.00 67.19 93 ASN A O 1
ATOM 744 N N . ASN A 1 94 ? -6.227 7.571 0.685 1.00 75.94 94 ASN A N 1
ATOM 745 C CA . ASN A 1 94 ? -4.817 7.717 1.032 1.00 75.94 94 ASN A CA 1
ATOM 746 C C . ASN A 1 94 ? -3.933 7.256 -0.130 1.00 75.94 94 ASN A C 1
ATOM 748 O O . ASN A 1 94 ? -4.137 6.160 -0.645 1.00 75.94 94 ASN A O 1
ATOM 752 N N . ILE A 1 95 ? -2.953 8.076 -0.513 1.00 83.56 95 ILE A N 1
ATOM 753 C CA . ILE A 1 95 ? -1.940 7.725 -1.515 1.00 83.56 95 ILE A CA 1
ATOM 754 C C . ILE A 1 95 ? -0.681 7.308 -0.759 1.00 83.56 95 ILE A C 1
ATOM 756 O O . ILE A 1 95 ? 0.055 8.150 -0.247 1.00 83.56 95 ILE A O 1
ATOM 760 N N . TYR A 1 96 ? -0.438 6.006 -0.675 1.00 82.75 96 TYR A N 1
ATOM 761 C CA . TYR A 1 96 ? 0.695 5.437 0.054 1.00 82.75 96 TYR A CA 1
ATOM 762 C C . TYR A 1 96 ? 2.032 5.629 -0.675 1.00 82.75 96 TYR A C 1
ATOM 764 O O . TYR A 1 96 ? 3.079 5.667 -0.034 1.00 82.75 96 TYR A O 1
ATOM 772 N N . ALA A 1 97 ? 2.013 5.790 -1.999 1.00 82.12 97 ALA A N 1
ATOM 773 C CA . ALA A 1 97 ? 3.196 6.085 -2.803 1.00 82.12 97 ALA A CA 1
ATOM 774 C C . ALA A 1 97 ? 3.736 7.513 -2.586 1.00 82.12 97 ALA A C 1
ATOM 776 O O . ALA A 1 97 ? 4.870 7.815 -2.965 1.00 82.12 97 ALA A O 1
ATOM 777 N N . PHE A 1 98 ? 2.949 8.407 -1.979 1.00 81.75 98 PHE A N 1
ATOM 778 C CA . PHE A 1 98 ? 3.365 9.779 -1.708 1.00 81.75 98 PHE A CA 1
ATOM 779 C C . PHE A 1 98 ? 4.524 9.796 -0.697 1.00 81.75 98 PHE A C 1
ATOM 781 O O . PHE A 1 98 ? 4.400 9.275 0.407 1.00 81.75 98 PHE A O 1
ATOM 788 N N . ASN A 1 99 ? 5.664 10.380 -1.084 1.00 79.00 99 ASN A N 1
ATOM 789 C CA . ASN A 1 99 ? 6.937 10.364 -0.340 1.00 79.00 99 ASN A CA 1
ATOM 790 C C . ASN A 1 99 ? 7.548 8.974 -0.065 1.00 79.00 99 ASN A C 1
ATOM 792 O O . ASN A 1 99 ? 8.527 8.879 0.674 1.00 79.00 99 ASN A O 1
ATOM 796 N N . ALA A 1 100 ? 7.038 7.903 -0.680 1.00 78.94 100 ALA A N 1
ATOM 797 C CA . ALA A 1 100 ? 7.649 6.576 -0.578 1.00 78.94 100 ALA A CA 1
ATOM 798 C C . ALA A 1 100 ? 8.862 6.410 -1.514 1.00 78.94 100 ALA A C 1
ATOM 800 O O . ALA A 1 100 ? 9.720 5.556 -1.292 1.00 78.94 100 ALA A O 1
ATOM 801 N N . SER A 1 101 ? 8.950 7.231 -2.563 1.00 78.00 101 SER A N 1
ATOM 802 C CA . SER A 1 101 ? 10.012 7.188 -3.565 1.00 78.00 101 SER A CA 1
ATOM 803 C C . SER A 1 101 ? 11.147 8.176 -3.271 1.00 78.00 101 SER A C 1
ATOM 805 O O . SER A 1 101 ? 10.951 9.278 -2.765 1.00 78.00 101 SER A O 1
ATOM 807 N N . ARG A 1 102 ? 12.367 7.831 -3.700 1.00 79.62 102 ARG A N 1
ATOM 808 C CA . ARG A 1 102 ? 13.545 8.724 -3.723 1.00 79.62 102 ARG A CA 1
ATOM 809 C C . ARG A 1 102 ? 13.551 9.612 -4.976 1.00 79.62 102 ARG A C 1
ATOM 811 O O . ARG A 1 102 ? 14.564 9.734 -5.682 1.00 79.62 102 ARG A O 1
ATOM 818 N N . THR A 1 103 ? 12.393 10.175 -5.309 1.00 79.06 103 THR A N 1
ATOM 819 C CA . THR A 1 103 ? 12.185 11.064 -6.460 1.00 79.06 103 THR A CA 1
ATOM 820 C C . THR A 1 103 ? 11.737 12.438 -5.989 1.00 79.06 103 THR A C 1
ATOM 822 O O . THR A 1 103 ? 11.176 12.589 -4.908 1.00 79.06 103 THR A O 1
ATOM 825 N N . ARG A 1 104 ? 11.987 13.467 -6.805 1.00 81.69 104 ARG A N 1
ATOM 826 C CA . ARG A 1 104 ? 11.377 14.776 -6.573 1.00 81.69 104 ARG A CA 1
ATOM 827 C C . ARG A 1 104 ? 9.877 14.653 -6.824 1.00 81.69 104 ARG A C 1
ATOM 829 O O . ARG A 1 104 ? 9.474 14.053 -7.817 1.00 81.69 104 ARG A O 1
ATOM 836 N N . PHE A 1 105 ? 9.077 15.227 -5.936 1.00 81.81 105 PHE A N 1
ATOM 837 C CA . PHE A 1 105 ? 7.636 15.264 -6.112 1.00 81.81 105 PHE A CA 1
ATOM 838 C C . PHE A 1 105 ? 7.262 16.177 -7.285 1.00 81.81 105 PHE A C 1
ATOM 840 O O . PHE A 1 105 ? 7.610 17.360 -7.298 1.00 81.81 105 PHE A O 1
ATOM 847 N N . PHE A 1 106 ? 6.524 15.622 -8.245 1.00 85.69 106 PHE A N 1
ATOM 848 C CA . PHE A 1 106 ? 5.895 16.361 -9.329 1.00 85.69 106 PHE A CA 1
ATOM 849 C C . PHE A 1 106 ? 4.406 15.995 -9.392 1.00 85.69 106 PHE A C 1
ATOM 851 O O . PHE A 1 106 ? 4.091 14.836 -9.664 1.00 85.69 106 PHE A O 1
ATOM 858 N N . PRO A 1 107 ? 3.475 16.950 -9.189 1.00 85.50 107 PRO A N 1
ATOM 859 C CA . PRO A 1 107 ? 2.040 16.656 -9.128 1.00 85.50 107 PRO A CA 1
ATOM 860 C C . PRO A 1 107 ? 1.491 15.908 -10.348 1.00 85.50 107 PRO A C 1
ATOM 862 O O . PRO A 1 107 ? 0.605 15.067 -10.213 1.00 85.50 107 PRO A O 1
ATOM 865 N N . TYR A 1 108 ? 2.016 16.187 -11.545 1.00 88.69 108 TYR A N 1
ATOM 866 C CA . TYR A 1 108 ? 1.549 15.538 -12.770 1.00 88.69 108 TYR A CA 1
ATOM 867 C C . TYR A 1 108 ? 1.814 14.025 -12.775 1.00 88.69 108 TYR A C 1
ATOM 869 O O . TYR A 1 108 ? 0.962 13.289 -13.262 1.00 88.69 108 TYR A O 1
ATOM 877 N N . GLN A 1 109 ? 2.894 13.560 -12.134 1.00 90.19 109 GLN A N 1
ATOM 878 C CA . GLN A 1 109 ? 3.265 12.138 -12.076 1.00 90.19 109 GLN A CA 1
ATOM 879 C C . GLN A 1 109 ? 2.298 11.295 -11.231 1.00 90.19 109 GLN A C 1
ATOM 881 O O . GLN A 1 109 ? 2.283 10.070 -11.327 1.00 90.19 109 GLN A O 1
ATOM 886 N N . PHE A 1 110 ? 1.461 11.939 -10.413 1.00 90.50 110 PHE A N 1
ATOM 887 C CA . PHE A 1 110 ? 0.437 11.274 -9.606 1.00 90.50 110 PHE A CA 1
ATOM 888 C C . PHE A 1 110 ? -0.920 11.203 -10.317 1.00 90.50 110 PHE A C 1
ATOM 890 O O . PHE A 1 110 ? -1.787 10.441 -9.894 1.00 90.50 110 PHE A O 1
ATOM 897 N N . LYS A 1 111 ? -1.120 11.937 -11.422 1.00 91.25 111 LYS A N 1
ATOM 898 C CA . LYS A 1 111 ? -2.369 11.853 -12.196 1.00 91.25 111 LYS A CA 1
ATOM 899 C C . LYS A 1 111 ? -2.605 10.442 -12.760 1.00 91.25 111 LYS A C 1
ATOM 901 O O . LYS A 1 111 ? -3.733 9.967 -12.623 1.00 91.25 111 LYS A O 1
ATOM 906 N N . PRO A 1 112 ? -1.601 9.747 -13.342 1.00 93.12 112 PRO A N 1
ATOM 907 C CA . PRO A 1 112 ? -1.752 8.350 -13.748 1.00 93.12 112 PRO A CA 1
ATOM 908 C C . PRO A 1 112 ? -2.141 7.441 -12.581 1.00 93.12 112 PRO A C 1
ATOM 910 O O . PRO A 1 112 ? -3.048 6.630 -12.716 1.00 93.12 112 PRO A O 1
ATOM 913 N N . LEU A 1 113 ? -1.513 7.623 -11.416 1.00 91.75 113 LEU A N 1
ATOM 914 C CA . LEU A 1 113 ? -1.800 6.828 -10.225 1.00 91.75 113 LEU A CA 1
ATOM 915 C C . LEU A 1 113 ? -3.260 6.949 -9.779 1.00 91.75 113 LEU A C 1
ATOM 917 O O . LEU A 1 113 ? -3.920 5.938 -9.558 1.00 91.75 113 LEU A O 1
ATOM 921 N N . ILE A 1 114 ? -3.768 8.177 -9.681 1.00 90.44 114 ILE A N 1
ATOM 922 C CA . ILE A 1 114 ? -5.154 8.432 -9.271 1.00 90.44 114 ILE A CA 1
ATOM 923 C C . ILE A 1 114 ? -6.121 7.802 -10.281 1.00 90.44 114 ILE A C 1
ATOM 925 O O . ILE A 1 114 ? -6.979 7.014 -9.899 1.00 90.44 114 ILE A O 1
ATOM 929 N N . LYS A 1 115 ? -5.905 8.035 -11.585 1.00 91.50 115 LYS A N 1
ATOM 930 C CA . LYS A 1 115 ? -6.716 7.416 -12.648 1.00 91.50 115 LYS A CA 1
ATOM 931 C C . LYS A 1 115 ? -6.692 5.888 -12.604 1.00 91.50 115 LYS A C 1
ATOM 933 O O . LYS A 1 115 ? -7.696 5.253 -12.900 1.00 91.50 115 LYS A O 1
ATOM 938 N N . PHE A 1 116 ? -5.546 5.301 -12.273 1.00 92.56 116 PHE A N 1
ATOM 939 C CA . PHE A 1 116 ? -5.396 3.857 -12.155 1.00 92.56 116 PHE A CA 1
ATOM 940 C C . PHE A 1 116 ? -6.202 3.292 -10.977 1.00 92.56 116 PHE A C 1
ATOM 942 O O . PHE A 1 116 ? -6.841 2.257 -11.136 1.00 92.56 116 PHE A O 1
ATOM 949 N N . LEU A 1 117 ? -6.196 3.967 -9.821 1.00 89.12 117 LEU A N 1
ATOM 950 C CA . LEU A 1 117 ? -6.969 3.559 -8.640 1.00 89.12 117 LEU A CA 1
ATOM 951 C C . LEU A 1 117 ? -8.484 3.720 -8.834 1.00 89.12 117 LEU A C 1
ATOM 953 O O . LEU A 1 117 ? -9.251 2.937 -8.278 1.00 89.12 117 LEU A O 1
ATOM 957 N N . ASP A 1 118 ? -8.901 4.704 -9.632 1.00 88.00 118 ASP A N 1
ATOM 958 C CA . ASP A 1 118 ? -10.311 4.943 -9.964 1.00 88.00 118 ASP A CA 1
ATOM 959 C C . ASP A 1 118 ? -10.819 4.044 -11.109 1.00 88.00 1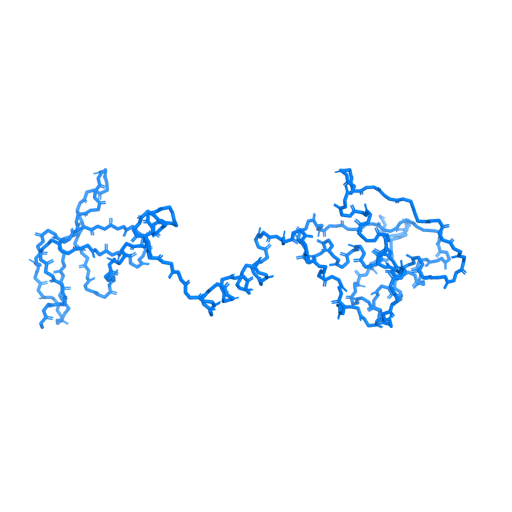18 ASP A C 1
ATOM 961 O O . ASP A 1 118 ? -12.024 3.953 -11.351 1.00 88.00 118 ASP A O 1
ATOM 965 N N . SER A 1 119 ? -9.917 3.365 -11.827 1.00 88.38 119 SER A N 1
ATOM 966 C CA . SER A 1 119 ? -10.266 2.472 -12.933 1.00 88.38 119 SER A CA 1
ATOM 967 C C . SER A 1 119 ? -10.829 1.142 -12.410 1.00 88.38 119 SER A C 1
ATOM 969 O O . SER A 1 119 ? -10.100 0.422 -11.726 1.00 88.38 119 SER A O 1
ATOM 971 N N . PRO A 1 120 ? -12.034 0.709 -12.835 1.00 84.44 120 PRO A N 1
ATOM 972 C CA . PRO A 1 120 ? -12.623 -0.569 -12.412 1.00 84.44 120 PRO A CA 1
ATOM 973 C C . PRO A 1 120 ? -11.701 -1.769 -12.671 1.00 84.44 120 PRO A C 1
ATOM 975 O O . PRO A 1 120 ? -11.480 -2.606 -11.796 1.00 84.44 120 PRO A O 1
ATOM 978 N N . ASP A 1 121 ? -11.087 -1.797 -13.856 1.00 88.31 121 ASP A N 1
ATOM 979 C CA . ASP A 1 121 ? -10.260 -2.920 -14.307 1.00 88.31 121 ASP A CA 1
ATOM 980 C C . ASP A 1 121 ? -8.770 -2.767 -13.978 1.00 88.31 121 ASP A C 1
ATOM 982 O O . ASP A 1 121 ? -7.977 -3.627 -14.361 1.00 88.31 121 ASP A O 1
ATOM 986 N N . HIS A 1 122 ? -8.363 -1.679 -13.306 1.00 89.06 122 HIS A N 1
ATOM 987 C CA . HIS A 1 122 ? -6.952 -1.373 -13.033 1.00 89.06 122 HIS A CA 1
ATOM 988 C C . HIS A 1 122 ? -6.067 -1.441 -14.299 1.00 89.06 122 HIS A C 1
ATOM 990 O O . HIS A 1 122 ? -4.987 -2.038 -14.309 1.00 89.06 122 HIS A O 1
ATOM 996 N N . ARG A 1 123 ? -6.541 -0.852 -15.406 1.00 92.19 123 ARG A N 1
ATOM 997 C CA . ARG A 1 123 ? -5.827 -0.777 -16.691 1.00 92.19 123 ARG A CA 1
ATOM 998 C C . ARG A 1 123 ? -5.646 0.681 -17.077 1.00 92.19 123 ARG A C 1
ATOM 1000 O O . ARG A 1 123 ? -6.598 1.451 -17.060 1.00 92.19 123 ARG A O 1
ATOM 1007 N N . LEU A 1 124 ? -4.425 1.055 -17.446 1.00 94.12 124 LEU A N 1
ATOM 1008 C CA . LEU A 1 124 ? -4.101 2.431 -17.804 1.00 94.12 124 LEU A CA 1
ATOM 1009 C C . LEU A 1 124 ? -3.081 2.475 -18.939 1.00 94.12 124 LEU A C 1
ATOM 1011 O O . LEU A 1 124 ? -2.097 1.739 -18.929 1.00 94.12 124 LEU A O 1
ATOM 1015 N N . LEU A 1 125 ? -3.302 3.393 -19.878 1.00 93.38 125 LEU A N 1
ATOM 1016 C CA . LEU A 1 125 ? -2.335 3.773 -20.899 1.00 93.38 125 LEU A CA 1
ATOM 1017 C C . LEU A 1 125 ? -1.747 5.150 -20.551 1.00 93.38 125 LEU A C 1
ATOM 1019 O O . LEU A 1 125 ? -2.489 6.119 -20.390 1.00 93.38 125 LEU A O 1
ATOM 1023 N N . ILE A 1 126 ? -0.419 5.229 -20.434 1.00 91.81 126 ILE A N 1
ATOM 1024 C CA . ILE A 1 126 ? 0.318 6.462 -20.120 1.00 91.81 126 ILE A CA 1
ATOM 1025 C C . ILE A 1 126 ? 0.963 6.994 -21.406 1.00 91.81 126 ILE A C 1
ATOM 1027 O O . ILE A 1 126 ? 1.918 6.410 -21.920 1.00 91.81 126 ILE A O 1
ATOM 1031 N N . CYS A 1 127 ? 0.448 8.115 -21.913 1.00 89.81 127 CYS A N 1
ATOM 1032 C CA . CYS A 1 127 ? 0.834 8.710 -23.199 1.00 89.81 127 CYS A CA 1
ATOM 1033 C C . CYS A 1 127 ? 1.404 10.130 -23.069 1.00 89.81 127 CYS A C 1
ATOM 1035 O O . CYS A 1 127 ? 1.224 10.943 -23.968 1.00 89.81 127 CYS A O 1
ATOM 1037 N N . ASP A 1 128 ? 2.089 10.443 -21.966 1.00 88.25 128 ASP A N 1
ATOM 1038 C CA . ASP A 1 128 ? 2.708 11.766 -21.796 1.00 88.25 128 ASP A CA 1
ATOM 1039 C C . ASP A 1 128 ? 3.841 12.018 -22.821 1.00 88.25 128 ASP A C 1
ATOM 1041 O O . ASP A 1 128 ? 4.168 11.168 -23.656 1.00 88.25 128 ASP A O 1
ATOM 1045 N N . GLU A 1 129 ? 4.534 13.145 -22.740 1.00 91.31 129 GLU A N 1
ATOM 1046 C CA . GLU A 1 129 ? 5.717 13.397 -23.572 1.00 91.31 129 GLU A CA 1
ATOM 1047 C C . GLU A 1 129 ? 6.932 12.539 -23.163 1.00 91.31 129 GLU A C 1
ATOM 1049 O O . GLU A 1 129 ? 6.993 11.922 -22.086 1.00 91.31 129 GLU A O 1
ATOM 1054 N N . VAL A 1 130 ? 7.921 12.458 -24.057 1.00 84.75 130 VAL A N 1
ATOM 1055 C CA . VAL A 1 130 ? 9.194 11.777 -23.795 1.00 84.75 130 VAL A CA 1
ATOM 1056 C C . VAL A 1 130 ? 9.970 12.560 -22.732 1.00 84.75 130 VAL A C 1
ATOM 1058 O O . VAL A 1 130 ? 10.100 13.773 -22.812 1.00 84.75 130 VAL A O 1
ATOM 1061 N N . GLY A 1 131 ? 10.503 11.864 -21.725 1.00 81.00 131 GLY A N 1
ATOM 1062 C CA . GLY A 1 131 ? 11.317 12.484 -20.669 1.00 81.00 131 GLY A CA 1
ATOM 1063 C C . GLY A 1 131 ? 10.555 12.919 -19.412 1.00 81.00 131 GLY A C 1
ATOM 1064 O O . GLY A 1 131 ? 11.197 13.175 -18.398 1.00 81.00 131 GLY A O 1
ATOM 1065 N N . LEU A 1 132 ? 9.217 12.886 -19.406 1.00 82.75 132 LEU A N 1
ATOM 1066 C CA . LEU A 1 132 ? 8.400 13.252 -18.231 1.00 82.75 132 LEU A CA 1
ATOM 1067 C C . LEU A 1 132 ? 8.382 12.202 -17.102 1.00 82.75 132 LEU A C 1
ATOM 1069 O O . LEU A 1 132 ? 7.846 12.434 -16.020 1.00 82.75 132 LEU A O 1
ATOM 1073 N N . GLY A 1 133 ? 9.045 11.064 -17.317 1.00 86.69 133 GLY A N 1
ATOM 1074 C CA . GLY A 1 133 ? 9.246 10.059 -16.277 1.00 86.69 133 GLY A CA 1
ATOM 1075 C C . GLY A 1 133 ? 8.183 8.965 -16.236 1.00 86.69 133 GLY A C 1
ATOM 1076 O O . GLY A 1 133 ? 7.839 8.519 -15.151 1.00 86.69 133 GLY A O 1
ATOM 1077 N N . LYS A 1 134 ? 7.739 8.453 -17.391 1.00 91.62 134 LYS A N 1
ATOM 1078 C CA . LYS A 1 134 ? 6.800 7.311 -17.470 1.00 91.62 134 LYS A CA 1
ATOM 1079 C C . LYS A 1 134 ? 7.225 6.103 -16.633 1.00 91.62 134 LYS A C 1
ATOM 1081 O O . LYS A 1 134 ? 6.389 5.452 -16.018 1.00 91.62 134 LYS A O 1
ATOM 1086 N N . THR A 1 135 ? 8.529 5.806 -16.581 1.00 91.56 135 THR A N 1
ATOM 1087 C CA . THR A 1 135 ? 9.064 4.743 -15.715 1.00 91.56 135 THR A CA 1
ATOM 1088 C C . THR A 1 135 ? 8.774 5.023 -14.241 1.00 91.56 135 THR A C 1
ATOM 1090 O O . THR A 1 135 ? 8.444 4.112 -13.488 1.00 91.56 135 THR A O 1
ATOM 1093 N N . ILE A 1 136 ? 8.892 6.288 -13.826 1.00 90.62 136 ILE A N 1
ATOM 1094 C CA . ILE A 1 136 ? 8.607 6.727 -12.459 1.00 90.62 136 ILE A CA 1
ATOM 1095 C C . ILE A 1 136 ? 7.109 6.640 -12.186 1.00 90.62 136 ILE A C 1
ATOM 1097 O O . ILE A 1 136 ? 6.738 6.129 -11.142 1.00 90.62 136 ILE A O 1
ATOM 1101 N N . GLU A 1 137 ? 6.253 7.058 -13.117 1.00 93.88 137 GLU A N 1
ATOM 1102 C CA . GLU A 1 137 ? 4.792 6.969 -12.977 1.00 93.88 137 GLU A CA 1
ATOM 1103 C C . GLU A 1 137 ? 4.314 5.517 -12.843 1.00 93.88 137 GLU A C 1
ATOM 1105 O O . GLU A 1 137 ? 3.572 5.191 -11.916 1.00 93.88 137 GLU A O 1
ATOM 1110 N N . ALA A 1 138 ? 4.807 4.617 -13.703 1.00 93.31 138 ALA A N 1
ATOM 1111 C CA . ALA A 1 138 ? 4.556 3.178 -13.587 1.00 93.31 138 ALA A CA 1
ATOM 1112 C C . ALA A 1 138 ? 5.077 2.620 -12.252 1.00 93.31 138 ALA A C 1
ATOM 1114 O O . ALA A 1 138 ? 4.439 1.791 -11.604 1.00 93.31 138 ALA A O 1
ATOM 1115 N N . GLY A 1 139 ? 6.226 3.120 -11.816 1.00 92.50 139 GLY A N 1
ATOM 1116 C CA . GLY A 1 139 ? 6.804 2.825 -10.522 1.00 92.50 139 GLY A CA 1
ATOM 1117 C C . GLY A 1 139 ? 5.960 3.277 -9.328 1.00 92.50 139 GLY A C 1
ATOM 1118 O O . GLY A 1 139 ? 5.792 2.513 -8.385 1.00 92.50 139 GLY A O 1
ATOM 1119 N N . LEU A 1 140 ? 5.385 4.481 -9.371 1.00 92.50 140 LEU A N 1
ATOM 1120 C CA . LEU A 1 140 ? 4.485 4.992 -8.333 1.00 92.50 140 LEU A CA 1
ATOM 1121 C C . LEU A 1 140 ? 3.234 4.115 -8.212 1.00 92.50 140 LEU A C 1
ATOM 1123 O O . LEU A 1 140 ? 2.814 3.805 -7.099 1.00 92.50 140 LEU A O 1
ATOM 1127 N N . ILE A 1 141 ? 2.689 3.655 -9.344 1.00 93.06 141 ILE A N 1
ATOM 1128 C CA . ILE A 1 141 ? 1.595 2.672 -9.377 1.00 93.06 141 ILE A CA 1
ATOM 1129 C C . ILE A 1 141 ? 2.015 1.366 -8.704 1.00 93.06 141 ILE A C 1
ATOM 1131 O O . ILE A 1 141 ? 1.282 0.845 -7.863 1.00 93.06 141 ILE A O 1
ATOM 1135 N N . LEU A 1 142 ? 3.208 0.856 -9.011 1.00 92.81 142 LEU A N 1
ATOM 1136 C CA . LEU A 1 142 ? 3.730 -0.344 -8.364 1.00 92.81 142 LEU A CA 1
ATOM 1137 C C . LEU A 1 142 ? 3.883 -0.164 -6.844 1.00 92.81 142 LEU A C 1
ATOM 1139 O O . LEU A 1 142 ? 3.424 -1.016 -6.081 1.00 92.81 142 LEU A O 1
ATOM 1143 N N . THR A 1 143 ? 4.491 0.935 -6.397 1.00 91.38 143 THR A N 1
ATOM 1144 C CA . THR A 1 143 ? 4.685 1.229 -4.970 1.00 91.38 143 THR A CA 1
ATOM 1145 C C . THR A 1 143 ? 3.349 1.316 -4.234 1.00 91.38 143 THR A C 1
ATOM 1147 O O . THR A 1 143 ? 3.207 0.758 -3.145 1.00 91.38 143 THR A O 1
ATOM 1150 N N . GLU A 1 144 ? 2.342 1.941 -4.845 1.00 90.69 144 GLU A N 1
ATOM 1151 C CA . GLU A 1 144 ? 0.990 1.999 -4.291 1.00 90.69 144 GLU A CA 1
ATOM 1152 C C . GLU A 1 144 ? 0.373 0.600 -4.153 1.00 90.69 144 GLU A C 1
ATOM 1154 O O . GLU A 1 144 ? -0.131 0.235 -3.091 1.00 90.69 144 GLU A O 1
ATOM 1159 N N . LEU A 1 145 ? 0.439 -0.213 -5.209 1.00 90.44 145 LEU A N 1
ATOM 1160 C CA . LEU A 1 145 ? -0.113 -1.570 -5.218 1.00 90.44 145 LEU A CA 1
ATOM 1161 C C . LEU A 1 145 ? 0.573 -2.490 -4.198 1.00 90.44 145 LEU A C 1
ATOM 1163 O O . LEU A 1 145 ? -0.085 -3.306 -3.546 1.00 90.44 145 LEU A O 1
ATOM 1167 N N . ARG A 1 146 ? 1.888 -2.338 -4.011 1.00 88.06 146 ARG A N 1
ATOM 1168 C CA . ARG A 1 146 ? 2.644 -3.027 -2.956 1.00 88.06 146 ARG A CA 1
ATOM 1169 C C . ARG A 1 146 ? 2.186 -2.602 -1.567 1.00 88.06 146 ARG A C 1
ATOM 1171 O O . ARG A 1 146 ? 1.945 -3.467 -0.726 1.00 88.06 146 ARG A O 1
ATOM 1178 N N . ALA A 1 147 ? 2.020 -1.300 -1.332 1.00 85.75 147 ALA A N 1
ATOM 1179 C CA . ALA A 1 147 ? 1.545 -0.780 -0.051 1.00 85.75 147 ALA A CA 1
ATOM 1180 C C . ALA A 1 147 ? 0.123 -1.264 0.284 1.00 85.75 147 ALA A C 1
ATOM 1182 O O . ALA A 1 147 ? -0.161 -1.584 1.438 1.00 85.75 147 ALA A O 1
ATOM 1183 N N . ARG A 1 148 ? -0.734 -1.396 -0.736 1.00 85.25 148 ARG A N 1
ATOM 1184 C CA . ARG A 1 148 ? -2.092 -1.957 -0.637 1.00 85.25 148 ARG A CA 1
ATOM 1185 C C . ARG A 1 148 ? -2.135 -3.489 -0.573 1.00 85.25 148 ARG A C 1
ATOM 1187 O O . ARG A 1 148 ? -3.219 -4.046 -0.447 1.00 85.25 148 ARG A O 1
ATOM 1194 N N . GLN A 1 149 ? -0.988 -4.167 -0.673 1.00 82.69 149 GLN A N 1
ATOM 1195 C CA . GLN A 1 149 ? -0.853 -5.632 -0.668 1.00 82.69 149 GLN A CA 1
ATOM 1196 C C . GLN A 1 149 ? -1.641 -6.365 -1.772 1.00 82.69 149 GLN A C 1
ATOM 1198 O O . GLN A 1 149 ? -1.893 -7.566 -1.671 1.00 82.69 149 GLN A O 1
ATOM 1203 N N . THR A 1 150 ? -1.995 -5.680 -2.860 1.00 82.81 150 THR A N 1
ATOM 1204 C CA . THR A 1 150 ? -2.795 -6.255 -3.955 1.00 82.81 150 THR A CA 1
ATOM 1205 C C . THR A 1 150 ? -1.948 -6.998 -4.988 1.00 82.81 150 THR A C 1
ATOM 1207 O O . THR A 1 150 ? -2.470 -7.812 -5.747 1.00 82.81 150 THR A O 1
ATOM 1210 N N . VAL A 1 151 ? -0.631 -6.762 -5.013 1.00 88.38 151 VAL A N 1
ATOM 1211 C CA . VAL A 1 151 ? 0.280 -7.345 -6.007 1.00 88.38 151 VAL A CA 1
ATOM 1212 C C . VAL A 1 151 ? 1.399 -8.150 -5.353 1.00 88.38 151 VAL A C 1
ATOM 1214 O O . VAL A 1 151 ? 2.187 -7.651 -4.546 1.00 88.38 151 VAL A O 1
ATOM 1217 N N . ARG A 1 152 ? 1.506 -9.420 -5.765 1.00 88.56 152 ARG A N 1
ATOM 1218 C CA . ARG A 1 152 ? 2.574 -10.342 -5.338 1.00 88.56 152 ARG A CA 1
ATOM 1219 C C . ARG A 1 152 ? 3.701 -10.458 -6.361 1.00 88.56 152 ARG A C 1
ATOM 1221 O O . ARG A 1 152 ? 4.864 -10.497 -5.970 1.00 88.56 152 ARG A O 1
ATOM 1228 N N . ARG A 1 153 ? 3.354 -10.495 -7.651 1.00 91.62 153 ARG A N 1
ATOM 1229 C CA . ARG A 1 153 ? 4.272 -10.690 -8.782 1.00 91.62 153 ARG A CA 1
ATOM 1230 C C . ARG A 1 153 ? 4.065 -9.590 -9.813 1.00 91.62 153 ARG A C 1
ATOM 1232 O O . ARG A 1 153 ? 2.926 -9.222 -10.082 1.00 91.62 153 ARG A O 1
ATOM 1239 N N . VAL A 1 154 ? 5.161 -9.099 -10.378 1.00 93.88 154 VAL A N 1
ATOM 1240 C CA . VAL A 1 154 ? 5.177 -7.988 -11.334 1.00 93.88 154 VAL A CA 1
ATOM 1241 C C . VAL A 1 154 ? 6.031 -8.398 -12.518 1.00 93.88 154 VAL A C 1
ATOM 1243 O O . VAL A 1 154 ? 7.119 -8.939 -12.330 1.00 93.88 154 VAL A O 1
ATOM 1246 N N . ILE A 1 155 ? 5.551 -8.119 -13.725 1.00 94.62 155 ILE A N 1
ATOM 1247 C CA . ILE A 1 155 ? 6.316 -8.285 -14.956 1.00 94.62 155 ILE A CA 1
ATOM 1248 C C . ILE A 1 155 ? 6.389 -6.944 -15.677 1.00 94.62 155 ILE A C 1
ATOM 1250 O O . ILE A 1 155 ? 5.386 -6.249 -15.822 1.00 94.62 155 ILE A O 1
ATOM 1254 N N . VAL A 1 156 ? 7.588 -6.585 -16.123 1.00 93.88 156 VAL A N 1
ATOM 1255 C CA . VAL A 1 156 ? 7.819 -5.423 -16.981 1.00 93.88 156 VAL A CA 1
ATOM 1256 C C . VAL A 1 156 ? 8.286 -5.946 -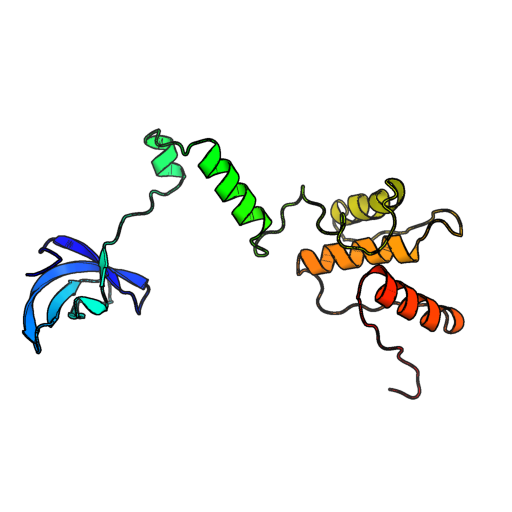18.328 1.00 93.88 156 VAL A C 1
ATOM 1258 O O . VAL A 1 156 ? 9.366 -6.522 -18.435 1.00 93.88 156 VAL A O 1
ATOM 1261 N N . VAL A 1 157 ? 7.471 -5.739 -19.358 1.00 94.25 157 VAL A N 1
ATOM 1262 C CA . VAL A 1 157 ? 7.823 -6.090 -20.736 1.00 94.25 157 VAL A CA 1
ATOM 1263 C C . VAL A 1 157 ? 8.356 -4.839 -21.420 1.00 94.25 157 VAL A C 1
ATOM 1265 O O . VAL A 1 157 ? 7.661 -3.831 -21.521 1.00 94.25 157 VAL A O 1
ATOM 1268 N N . CYS A 1 158 ? 9.608 -4.886 -21.865 1.00 93.06 158 CYS A N 1
ATOM 1269 C CA . CYS A 1 158 ? 10.256 -3.778 -22.558 1.00 93.06 158 CYS A CA 1
ATOM 1270 C C . CYS A 1 158 ? 11.283 -4.296 -23.579 1.00 93.06 158 CYS A C 1
ATOM 1272 O O . CYS A 1 158 ? 11.767 -5.422 -23.436 1.00 93.06 158 CYS A O 1
ATOM 1274 N N . PRO A 1 159 ? 11.643 -3.489 -24.594 1.00 93.88 159 PRO A N 1
ATOM 1275 C CA . PRO A 1 159 ? 12.780 -3.772 -25.466 1.00 93.88 159 PRO A CA 1
ATOM 1276 C C . PRO A 1 159 ? 14.062 -4.072 -24.673 1.00 93.88 159 PRO A C 1
ATOM 1278 O O . PRO A 1 159 ? 14.335 -3.425 -23.659 1.00 93.88 159 PRO A O 1
ATOM 1281 N N . ALA A 1 160 ? 14.874 -5.020 -25.153 1.00 91.44 160 ALA A N 1
ATOM 1282 C CA . ALA A 1 160 ? 16.044 -5.534 -24.429 1.00 91.44 160 ALA A CA 1
ATOM 1283 C C . ALA A 1 160 ? 17.068 -4.448 -24.042 1.00 91.44 160 ALA A C 1
ATOM 1285 O O . ALA A 1 160 ? 17.690 -4.510 -22.982 1.00 91.44 160 ALA A O 1
ATOM 1286 N N . ASN A 1 161 ? 17.215 -3.412 -24.871 1.00 92.88 161 ASN A N 1
ATOM 1287 C CA . ASN A 1 161 ? 18.093 -2.271 -24.600 1.00 92.88 161 ASN A CA 1
ATOM 1288 C C . ASN A 1 161 ? 17.601 -1.381 -23.440 1.00 92.88 161 ASN A C 1
ATOM 1290 O O . ASN A 1 161 ? 18.401 -0.671 -22.833 1.00 92.88 161 ASN A O 1
ATOM 1294 N N . LEU A 1 162 ? 16.306 -1.414 -23.108 1.00 93.25 162 LEU A N 1
ATOM 1295 C CA . LEU A 1 162 ? 15.715 -0.638 -22.018 1.00 93.25 162 LEU A CA 1
ATOM 1296 C C . LEU A 1 162 ? 15.677 -1.404 -20.690 1.00 93.25 162 LEU A C 1
ATOM 1298 O O . LEU A 1 162 ? 15.597 -0.768 -19.638 1.00 93.25 162 LEU A O 1
ATOM 1302 N N . SER A 1 163 ? 15.788 -2.736 -20.697 1.00 94.00 163 SER A N 1
ATOM 1303 C CA . SER A 1 163 ? 15.712 -3.556 -19.478 1.00 94.00 163 SER A CA 1
ATOM 1304 C C . SER A 1 163 ? 16.721 -3.146 -18.388 1.00 94.00 163 SER A C 1
ATOM 1306 O O . SER A 1 163 ? 16.316 -3.020 -17.228 1.00 94.00 163 SER A O 1
ATOM 1308 N N . PRO A 1 164 ? 18.005 -2.846 -18.700 1.00 94.38 164 PRO A N 1
ATOM 1309 C CA . PRO A 1 164 ? 18.957 -2.376 -17.691 1.00 94.38 164 PRO A CA 1
ATOM 1310 C C . PRO A 1 164 ? 18.553 -1.035 -17.068 1.00 94.38 164 PRO A C 1
ATOM 1312 O O . PRO A 1 164 ? 18.721 -0.846 -15.862 1.00 94.38 164 PRO A O 1
ATOM 1315 N N . LYS A 1 165 ? 17.990 -0.124 -17.875 1.00 93.12 165 LYS A N 1
ATOM 1316 C CA . LYS A 1 165 ? 17.521 1.191 -17.423 1.00 93.12 165 LYS A CA 1
ATOM 1317 C C . LYS A 1 165 ? 16.330 1.053 -16.478 1.00 93.12 165 LYS A C 1
ATOM 1319 O O . LYS A 1 165 ? 16.355 1.646 -15.405 1.00 93.12 165 LYS A O 1
ATOM 1324 N N . TRP A 1 166 ? 15.344 0.229 -16.835 1.00 94.06 166 TRP A N 1
ATOM 1325 C CA . TRP A 1 166 ? 14.195 -0.072 -15.975 1.00 94.06 166 TRP A CA 1
ATOM 1326 C C . TRP A 1 166 ? 14.636 -0.628 -14.622 1.00 94.06 166 TRP A C 1
ATOM 1328 O O . TRP A 1 166 ? 14.265 -0.081 -13.586 1.00 94.06 166 TRP A O 1
ATOM 1338 N N . ARG A 1 167 ? 15.496 -1.654 -14.621 1.00 94.38 167 ARG A N 1
ATOM 1339 C CA . ARG A 1 167 ? 16.025 -2.240 -13.381 1.00 94.38 167 ARG A CA 1
ATOM 1340 C C . ARG A 1 167 ? 16.744 -1.201 -12.518 1.00 94.38 167 ARG A C 1
ATOM 1342 O O . ARG A 1 167 ? 16.544 -1.166 -11.308 1.00 94.38 167 ARG A O 1
ATOM 1349 N N . LEU A 1 168 ? 17.579 -0.355 -13.127 1.00 93.88 168 LEU A N 1
ATOM 1350 C CA . LEU A 1 168 ? 18.316 0.682 -12.405 1.00 93.88 168 LEU A CA 1
ATOM 1351 C C . LEU A 1 168 ? 17.380 1.745 -11.815 1.00 93.88 168 LEU A C 1
ATOM 1353 O O . LEU A 1 168 ? 17.551 2.123 -10.657 1.00 93.88 168 LEU A O 1
ATOM 1357 N N . GLU A 1 169 ? 16.412 2.237 -12.591 1.00 92.12 169 GLU A N 1
ATOM 1358 C CA . GLU A 1 169 ? 15.468 3.261 -12.139 1.00 92.12 169 GLU A CA 1
ATOM 1359 C C . GLU A 1 169 ? 14.578 2.733 -11.011 1.00 92.12 169 GLU A C 1
ATOM 1361 O O . GLU A 1 169 ? 14.503 3.380 -9.966 1.00 92.12 169 GLU A O 1
ATOM 1366 N N . LEU A 1 170 ? 13.998 1.539 -11.162 1.00 92.25 170 LEU A N 1
ATOM 1367 C CA . LEU A 1 170 ? 13.156 0.919 -10.135 1.00 92.25 170 LEU A CA 1
ATOM 1368 C C . LEU A 1 170 ? 13.942 0.642 -8.844 1.00 92.25 170 LEU A C 1
ATOM 1370 O O . LEU A 1 170 ? 13.501 1.039 -7.764 1.00 92.25 170 LEU A O 1
ATOM 1374 N N . LYS A 1 171 ? 15.167 0.110 -8.940 1.00 93.62 171 LYS A N 1
ATOM 1375 C CA . LYS A 1 171 ? 16.023 -0.117 -7.765 1.00 93.62 171 LYS A CA 1
ATOM 1376 C C . LYS A 1 171 ? 16.443 1.187 -7.090 1.00 93.62 171 LYS A C 1
ATOM 1378 O O . LYS A 1 171 ? 16.318 1.335 -5.877 1.00 93.62 171 LYS A O 1
ATOM 1383 N N . LYS A 1 172 ? 16.941 2.165 -7.853 1.00 90.50 172 LYS A N 1
ATOM 1384 C CA . LYS A 1 172 ? 17.502 3.407 -7.291 1.00 90.50 172 LYS A CA 1
ATOM 1385 C C . LYS A 1 172 ? 16.427 4.345 -6.745 1.00 90.50 172 LYS A C 1
ATOM 1387 O O . LYS A 1 172 ? 16.663 5.017 -5.740 1.00 90.50 172 LYS A O 1
ATOM 1392 N N . ARG A 1 173 ? 15.290 4.453 -7.436 1.00 88.06 173 ARG A N 1
ATOM 1393 C CA . ARG A 1 173 ? 14.238 5.428 -7.121 1.00 88.06 173 ARG A CA 1
ATOM 1394 C C . ARG A 1 173 ? 13.168 4.864 -6.202 1.00 88.06 173 ARG A C 1
ATOM 1396 O O . ARG A 1 173 ? 12.642 5.629 -5.402 1.00 88.06 173 ARG A O 1
ATOM 1403 N N . LEU A 1 174 ? 12.872 3.571 -6.299 1.00 86.88 174 LEU A N 1
ATOM 1404 C CA . LEU A 1 174 ? 11.744 2.949 -5.597 1.00 86.88 174 LEU A CA 1
ATOM 1405 C C . LEU A 1 174 ? 12.168 1.815 -4.664 1.00 86.88 174 LEU A C 1
ATOM 1407 O O . LEU A 1 174 ? 11.353 1.350 -3.881 1.00 86.88 174 LEU A O 1
ATOM 1411 N N . GLY A 1 175 ? 13.432 1.384 -4.716 1.00 89.25 175 GLY A N 1
ATOM 1412 C CA . GLY A 1 175 ? 13.920 0.272 -3.900 1.00 89.25 175 GLY A CA 1
ATOM 1413 C C . GLY A 1 175 ? 13.424 -1.099 -4.363 1.00 89.25 175 GLY A C 1
ATOM 1414 O O . GLY A 1 175 ? 13.590 -2.066 -3.631 1.00 89.25 175 GLY A O 1
ATOM 1415 N N . GLU A 1 176 ? 12.836 -1.195 -5.556 1.00 90.88 176 GLU A N 1
ATOM 1416 C CA . GLU A 1 176 ? 12.310 -2.451 -6.090 1.00 90.88 176 GLU A CA 1
ATOM 1417 C C . GLU A 1 176 ? 13.400 -3.218 -6.847 1.00 90.88 176 GLU A C 1
ATOM 1419 O O . GLU A 1 176 ? 14.058 -2.679 -7.744 1.00 90.88 176 GLU A O 1
ATOM 1424 N N . GLU A 1 177 ? 13.580 -4.493 -6.509 1.00 92.75 177 GLU A N 1
ATOM 1425 C CA . GLU A 1 177 ? 14.549 -5.367 -7.166 1.00 92.75 177 GLU A CA 1
ATOM 1426 C C . GLU A 1 177 ? 13.872 -6.214 -8.245 1.00 92.75 177 GLU A C 1
ATOM 1428 O O . GLU A 1 177 ? 12.873 -6.886 -8.000 1.00 92.75 177 GLU A O 1
ATOM 1433 N N . PHE A 1 178 ? 14.424 -6.158 -9.457 1.00 94.38 178 PHE A N 1
ATOM 1434 C CA . PHE A 1 178 ? 13.927 -6.885 -10.620 1.00 94.38 178 PHE A CA 1
ATOM 1435 C C . PHE A 1 178 ? 15.038 -7.728 -11.236 1.00 94.38 178 PHE A C 1
ATOM 1437 O O . PHE A 1 178 ? 16.134 -7.224 -11.516 1.00 94.38 178 PHE A O 1
ATOM 1444 N N . ASP A 1 179 ? 14.708 -8.979 -11.536 1.00 93.75 179 ASP A N 1
ATOM 1445 C CA . ASP A 1 179 ? 15.557 -9.874 -12.306 1.00 93.75 179 ASP A CA 1
ATOM 1446 C C . ASP A 1 179 ? 15.293 -9.719 -13.802 1.00 93.75 179 ASP A C 1
ATOM 1448 O O . ASP A 1 179 ? 14.154 -9.725 -14.269 1.00 93.75 179 ASP A O 1
ATOM 1452 N N . ILE A 1 180 ? 16.373 -9.582 -14.575 1.00 92.94 180 ILE A N 1
ATOM 1453 C CA . ILE A 1 180 ? 16.290 -9.580 -16.036 1.00 92.94 180 ILE A CA 1
ATOM 1454 C C . ILE A 1 180 ? 16.273 -11.035 -16.495 1.00 92.94 180 ILE A C 1
ATOM 1456 O O . ILE A 1 180 ? 17.271 -11.753 -16.347 1.00 92.94 180 ILE A O 1
ATOM 1460 N N . LEU A 1 181 ? 15.136 -11.438 -17.057 1.00 90.56 181 LEU A N 1
ATOM 1461 C CA . LEU A 1 181 ? 14.939 -12.736 -17.685 1.00 90.56 181 LEU A CA 1
ATOM 1462 C C . LEU A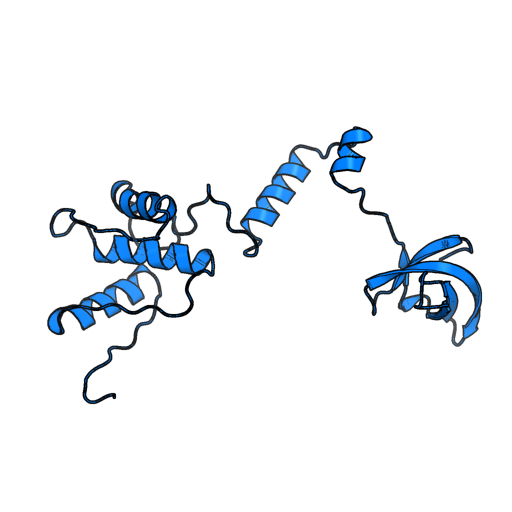 1 181 ? 15.355 -12.660 -19.157 1.00 90.56 181 LEU A C 1
ATOM 1464 O O . LEU A 1 181 ? 14.984 -11.731 -19.873 1.00 90.56 181 LEU A O 1
ATOM 1468 N N . SER A 1 182 ? 16.137 -13.639 -19.601 1.00 85.25 182 SER A N 1
ATOM 1469 C CA . SER A 1 182 ? 16.522 -13.832 -21.000 1.00 85.25 182 SER A CA 1
ATOM 1470 C C . SER A 1 182 ? 16.242 -15.277 -21.402 1.00 85.25 182 SER A C 1
ATOM 1472 O O . SER A 1 182 ? 16.118 -16.140 -20.536 1.00 85.25 182 SER A O 1
ATOM 1474 N N . ALA A 1 183 ? 16.180 -15.558 -22.706 1.00 79.31 183 ALA A N 1
ATOM 1475 C CA . ALA A 1 183 ? 15.946 -16.913 -23.215 1.00 79.31 183 ALA A CA 1
ATOM 1476 C C . ALA A 1 183 ? 16.983 -17.946 -22.722 1.00 79.31 183 ALA A C 1
ATOM 1478 O O . ALA A 1 183 ? 16.675 -19.123 -22.651 1.00 79.31 183 ALA A O 1
ATOM 1479 N N . GLN A 1 184 ? 18.193 -17.512 -22.348 1.00 71.94 184 GLN A N 1
ATOM 1480 C CA . GLN A 1 184 ? 19.243 -18.375 -21.783 1.00 71.94 184 GLN A CA 1
ATOM 1481 C C . GLN A 1 184 ? 19.045 -18.712 -20.297 1.00 71.94 184 GLN A C 1
ATOM 1483 O O . GLN A 1 184 ? 19.748 -19.566 -19.770 1.00 71.94 184 GLN A O 1
ATOM 1488 N N . LYS A 1 185 ? 18.152 -18.001 -19.602 1.00 62.75 185 LYS A N 1
ATOM 1489 C CA . LYS A 1 185 ? 17.828 -18.213 -18.182 1.00 62.75 185 LYS A CA 1
ATOM 1490 C C . LYS A 1 185 ? 16.499 -18.957 -17.979 1.00 62.75 185 LYS A C 1
ATOM 1492 O O . LYS A 1 185 ? 16.035 -19.025 -16.842 1.00 62.75 185 LYS A O 1
ATOM 1497 N N . PHE A 1 186 ? 15.892 -19.441 -19.061 1.00 53.47 186 PHE A N 1
ATOM 1498 C CA . PHE A 1 186 ? 14.698 -20.285 -19.052 1.00 53.47 186 PHE A CA 1
ATOM 1499 C C . PHE A 1 186 ? 15.066 -21.756 -19.214 1.00 53.47 186 PHE A C 1
ATOM 1501 O O . PHE A 1 186 ? 16.078 -22.029 -19.897 1.00 53.47 186 PHE A O 1
#

Foldseek 3Di:
DDPDAAQFWKAFQVPRAIWGFNHWDDQDPNWTWTWTQRDDPPGTDIDTPVRIDGDDPPQDPVRCVVVVVDDDPVVVVVVVVVVCVPLPDHDLPDQQLVPLWPDDDDPVLCVQLNVLSVDPVSDDDDDDDPPPCPLVSVLSNVLRCVSNVVDDDDDDDDDPVCVVVSQCCNCRTNVDHDDDDDPVND

Sequence (186 aa):
MAFYNKGDQVRSKKRGIVGMIKGLDVVHGGIQYYEVFWGGDDGSDKISELDLEPYQPEDKPTESLIKGTLGGYQDFLRLITQQRLSRTIPLRNNIYAFNASRTRFFPYQFKPLIKFLDSPDHRLLICDEVGLGKTIEAGLILTELRARQTVRRVIVVCPANLSPKWRLELKKRLGEEFDILSAQKF